Protein AF-A0A1S3DR17-F1 (afdb_monomer)

Radius of gyration: 19.44 Å; Cα contacts (8 Å, |Δi|>4): 552; chains: 1; bounding box: 62×23×55 Å

Mean predicted aligned error: 4.49 Å

Organism: Diaphorina citri (NCBI:txid121845)

Structure (mmCIF, N/CA/C/O backbone):
data_AF-A0A1S3DR17-F1
#
_entry.id   AF-A0A1S3DR17-F1
#
loop_
_atom_site.group_PDB
_atom_site.id
_atom_site.type_symbol
_atom_site.label_atom_id
_atom_site.label_alt_id
_atom_site.label_comp_id
_atom_site.label_asym_id
_atom_site.label_entity_id
_atom_site.label_seq_id
_atom_site.pdbx_PDB_ins_code
_atom_site.Cartn_x
_atom_site.Cartn_y
_atom_site.Cartn_z
_atom_site.occupancy
_atom_site.B_iso_or_equiv
_atom_site.auth_seq_id
_atom_site.auth_comp_id
_atom_site.auth_asym_id
_atom_site.auth_atom_id
_atom_site.pdbx_PDB_model_num
ATOM 1 N N . LEU A 1 1 ? -34.534 -6.087 -0.002 1.00 38.00 1 LEU A N 1
ATOM 2 C CA . LEU A 1 1 ? -33.528 -5.000 0.022 1.00 38.00 1 LEU A CA 1
ATOM 3 C C . LEU A 1 1 ? -32.918 -4.974 1.418 1.00 38.00 1 LEU A C 1
ATOM 5 O O . LEU A 1 1 ? -33.624 -4.610 2.347 1.00 38.00 1 LEU A O 1
ATOM 9 N N . ASN A 1 2 ? -31.682 -5.446 1.600 1.00 39.47 2 ASN A N 1
ATOM 10 C CA . ASN A 1 2 ? -31.062 -5.510 2.930 1.00 39.47 2 ASN A CA 1
ATOM 11 C C . ASN A 1 2 ? -30.411 -4.162 3.258 1.00 39.47 2 ASN A C 1
ATOM 13 O O . ASN A 1 2 ? -29.424 -3.783 2.638 1.00 39.47 2 ASN A O 1
ATOM 17 N N . VAL A 1 3 ? -31.002 -3.442 4.209 1.00 51.84 3 VAL A N 1
ATOM 18 C CA . VAL A 1 3 ? -30.682 -2.054 4.589 1.00 51.84 3 VAL A CA 1
ATOM 19 C C . VAL A 1 3 ? -29.498 -1.955 5.580 1.00 51.84 3 VAL A C 1
ATOM 21 O O . VAL A 1 3 ? -29.147 -0.861 6.003 1.00 51.84 3 VAL A O 1
ATOM 24 N N . PHE A 1 4 ? -28.825 -3.052 5.956 1.00 57.72 4 PHE A N 1
ATOM 25 C CA . PHE A 1 4 ? -27.944 -3.045 7.136 1.00 57.72 4 PHE A CA 1
ATOM 26 C C . PHE A 1 4 ? -26.576 -3.696 6.917 1.00 57.72 4 PHE A C 1
ATOM 28 O O . PHE A 1 4 ? -26.429 -4.908 7.028 1.00 57.72 4 PHE A O 1
ATOM 35 N N . THR A 1 5 ? -25.568 -2.854 6.697 1.00 76.00 5 THR A N 1
ATOM 36 C CA . THR A 1 5 ? -24.133 -3.173 6.804 1.00 76.00 5 THR A CA 1
ATOM 37 C C . THR A 1 5 ? -23.410 -2.025 7.523 1.00 76.00 5 THR A C 1
ATOM 39 O O . THR A 1 5 ? -22.390 -1.509 7.069 1.00 76.00 5 THR A O 1
ATOM 42 N N . THR A 1 6 ? -23.988 -1.570 8.640 1.00 90.69 6 THR A N 1
ATOM 43 C CA . THR A 1 6 ? -23.439 -0.499 9.485 1.00 90.69 6 THR A CA 1
ATOM 44 C C . THR A 1 6 ? -23.024 -1.063 10.834 1.00 90.69 6 THR A C 1
ATOM 46 O O . THR A 1 6 ? -23.840 -1.682 11.515 1.00 90.69 6 THR A O 1
ATOM 49 N N . LEU A 1 7 ? -21.787 -0.806 11.252 1.00 92.94 7 LEU A N 1
ATOM 50 C CA . LEU A 1 7 ? -21.348 -1.092 12.615 1.00 92.94 7 LEU A CA 1
ATOM 51 C C . LEU A 1 7 ? -21.814 0.035 13.546 1.00 92.94 7 LEU A C 1
ATOM 53 O O . LEU A 1 7 ? -21.353 1.167 13.419 1.00 92.94 7 LEU A O 1
ATOM 57 N N . ALA A 1 8 ? -22.761 -0.264 14.434 1.00 93.75 8 ALA A N 1
ATOM 58 C CA . ALA A 1 8 ? -23.434 0.735 15.262 1.00 93.75 8 ALA A CA 1
ATOM 59 C C . ALA A 1 8 ? -22.567 1.262 16.419 1.00 93.75 8 ALA A C 1
ATOM 61 O O . ALA A 1 8 ? -21.625 0.612 16.875 1.00 93.75 8 ALA A O 1
ATOM 62 N N . ASP A 1 9 ? -22.932 2.439 16.929 1.00 93.62 9 ASP A N 1
ATOM 63 C CA . ASP A 1 9 ? -22.316 3.024 18.120 1.00 93.62 9 ASP A CA 1
ATOM 64 C C . ASP A 1 9 ? -22.447 2.092 19.329 1.00 93.62 9 ASP A C 1
ATOM 66 O O . ASP A 1 9 ? -23.498 1.498 19.568 1.00 93.62 9 ASP A O 1
ATOM 70 N N . GLY A 1 10 ? -21.372 1.975 20.113 1.00 87.88 10 GLY A N 1
ATOM 71 C CA . GLY A 1 10 ? -21.380 1.167 21.332 1.00 87.88 10 GLY A CA 1
ATOM 72 C C . GLY A 1 10 ? -21.499 -0.344 21.107 1.00 87.88 10 GLY A C 1
ATOM 73 O O . GLY A 1 10 ? -21.699 -1.064 22.085 1.00 87.88 10 GLY A O 1
ATOM 74 N N . ALA A 1 11 ? -21.327 -0.836 19.871 1.00 89.94 11 ALA A N 1
ATOM 75 C CA . ALA A 1 11 ? -21.365 -2.266 19.537 1.00 89.94 11 ALA A CA 1
ATOM 76 C C . ALA A 1 11 ? -20.420 -3.126 20.399 1.00 89.94 11 ALA A C 1
ATOM 78 O O . ALA A 1 11 ? -20.670 -4.311 20.595 1.00 89.94 11 ALA A O 1
ATOM 79 N N . PHE A 1 12 ? -19.361 -2.521 20.946 1.00 93.56 12 PHE A N 1
ATOM 80 C CA . PHE A 1 12 ? -18.363 -3.185 21.786 1.00 93.56 12 PHE A CA 1
ATOM 81 C C . PHE A 1 12 ? -18.252 -2.586 23.197 1.00 93.56 12 PHE A C 1
ATOM 83 O O . PHE A 1 12 ? -17.206 -2.691 23.846 1.00 93.56 12 PHE A O 1
ATOM 90 N N . ASN A 1 13 ? -19.308 -1.932 23.690 1.00 91.38 13 ASN A N 1
ATOM 91 C CA . ASN A 1 13 ? -19.316 -1.379 25.044 1.00 91.38 13 ASN A CA 1
ATOM 92 C C . ASN A 1 13 ? -18.987 -2.460 26.087 1.00 91.38 13 ASN A C 1
ATOM 94 O O . ASN A 1 13 ? -19.519 -3.565 26.058 1.00 91.38 13 ASN A O 1
ATOM 98 N N . GLY A 1 14 ? -18.095 -2.129 27.023 1.00 89.75 14 GLY A N 1
ATOM 99 C CA . GLY A 1 14 ? -17.631 -3.055 28.062 1.00 89.75 14 GLY A CA 1
ATOM 100 C C . GLY A 1 14 ? -16.467 -3.963 27.644 1.00 89.75 14 GLY A C 1
ATOM 101 O O . GLY A 1 14 ? -15.810 -4.529 28.515 1.00 89.75 14 GLY A O 1
ATOM 102 N N . LEU A 1 15 ? -16.113 -4.034 26.355 1.00 93.38 15 LEU A N 1
ATOM 103 C CA . LEU A 1 15 ? -15.008 -4.864 25.853 1.00 93.38 15 LEU A CA 1
ATOM 104 C C . LEU A 1 15 ? -13.638 -4.164 25.914 1.00 93.38 15 LEU A C 1
ATOM 106 O O . LEU A 1 15 ? -12.777 -4.369 25.064 1.00 93.38 15 LEU A O 1
ATOM 110 N N . GLY A 1 16 ? -13.386 -3.355 26.947 1.00 92.56 16 GLY A N 1
ATOM 111 C CA . GLY A 1 16 ? -12.155 -2.555 27.053 1.00 92.56 16 GLY A CA 1
ATOM 112 C C . GLY A 1 16 ? -10.856 -3.357 27.197 1.00 92.56 16 GLY A C 1
ATOM 113 O O . GLY A 1 16 ? -9.773 -2.801 27.034 1.00 92.56 16 GLY A O 1
ATOM 114 N N . ARG A 1 17 ? -10.948 -4.663 27.479 1.00 95.44 17 ARG A N 1
ATOM 115 C CA . ARG A 1 17 ? -9.800 -5.586 27.542 1.00 95.44 17 ARG A CA 1
ATOM 116 C C . ARG A 1 17 ? -9.571 -6.362 26.242 1.00 95.44 17 ARG A C 1
ATOM 118 O O . ARG A 1 17 ? -8.608 -7.119 26.177 1.00 95.44 17 ARG A O 1
ATOM 125 N N . LEU A 1 18 ? -10.442 -6.206 25.242 1.00 97.12 18 LEU A N 1
ATOM 126 C CA . LEU A 1 18 ? -10.303 -6.882 23.956 1.00 97.12 18 LEU A CA 1
ATOM 127 C C . LEU A 1 18 ? -9.014 -6.416 23.271 1.00 97.12 18 LEU A C 1
ATOM 129 O O . LEU A 1 18 ? -8.780 -5.215 23.152 1.00 97.12 18 LEU A O 1
ATOM 133 N N . SER A 1 19 ? -8.181 -7.363 22.842 1.00 97.94 19 SER A N 1
ATOM 134 C CA . SER A 1 19 ? -6.892 -7.097 22.191 1.00 97.94 19 SER A CA 1
ATOM 135 C C . SER A 1 19 ? -6.929 -7.297 20.676 1.00 97.94 19 SER A C 1
ATOM 137 O O . SER A 1 19 ? -6.157 -6.655 19.969 1.00 97.94 19 SER A O 1
ATOM 139 N N . ALA A 1 20 ? -7.833 -8.131 20.166 1.00 98.50 20 ALA A N 1
ATOM 140 C CA . ALA A 1 20 ? -7.989 -8.400 18.743 1.00 98.50 20 ALA A CA 1
ATOM 141 C C . ALA A 1 20 ? -9.473 -8.424 18.364 1.00 98.50 20 ALA A C 1
ATOM 143 O O . ALA A 1 20 ? -10.299 -8.936 19.121 1.00 98.50 20 ALA A O 1
ATOM 144 N N . LEU A 1 21 ? -9.799 -7.861 17.204 1.00 98.31 21 LEU A N 1
ATOM 145 C CA . LEU A 1 21 ? -11.150 -7.817 16.657 1.00 98.31 21 LEU A CA 1
ATOM 146 C C . LEU A 1 21 ? -11.094 -8.126 15.161 1.00 98.31 21 LEU A C 1
ATOM 148 O O . LEU A 1 21 ? -10.461 -7.397 14.400 1.00 98.31 21 LEU A O 1
ATOM 152 N N . ASP A 1 22 ? -11.778 -9.192 14.754 1.00 98.31 22 ASP A N 1
ATOM 153 C CA . ASP A 1 22 ? -11.906 -9.590 13.354 1.00 98.31 22 ASP A CA 1
ATOM 154 C C . ASP A 1 22 ? -13.331 -9.309 12.862 1.00 98.31 22 ASP A C 1
ATOM 156 O O . ASP A 1 22 ? -14.307 -9.806 13.427 1.00 98.31 22 ASP A O 1
ATOM 160 N N . LEU A 1 23 ? -13.441 -8.463 11.838 1.00 97.25 23 LEU A N 1
ATOM 161 C CA . LEU A 1 23 ? -14.678 -8.092 11.151 1.00 97.25 23 LEU A CA 1
ATOM 162 C C . LEU A 1 23 ? -14.569 -8.363 9.641 1.00 97.25 23 LEU A C 1
ATOM 164 O O . LEU A 1 23 ? -15.211 -7.681 8.833 1.00 97.25 23 LEU A O 1
ATOM 168 N N . ARG A 1 24 ? -13.730 -9.326 9.239 1.00 97.62 24 ARG A N 1
ATOM 169 C CA . ARG A 1 24 ? -13.550 -9.710 7.838 1.00 97.62 24 ARG A CA 1
ATOM 170 C C . ARG A 1 24 ? -14.852 -10.227 7.233 1.00 97.62 24 ARG A C 1
ATOM 172 O O . ARG A 1 24 ? -15.571 -10.990 7.875 1.00 97.62 24 ARG A O 1
ATOM 179 N N . GLY A 1 25 ? -15.161 -9.842 5.995 1.00 96.06 25 GLY A N 1
ATOM 180 C CA . GLY A 1 25 ? -16.311 -10.410 5.278 1.00 96.06 25 GLY A CA 1
ATOM 181 C C . GLY A 1 25 ? -17.675 -10.018 5.856 1.00 96.06 25 GLY A C 1
ATOM 182 O O . GLY A 1 25 ? -18.696 -10.573 5.454 1.00 96.06 25 GLY A O 1
ATOM 183 N N . ALA A 1 26 ? -17.733 -9.068 6.797 1.00 94.56 26 ALA A N 1
ATOM 184 C CA . ALA A 1 26 ? -18.972 -8.665 7.468 1.00 94.56 26 ALA A CA 1
ATOM 185 C C . ALA A 1 26 ? -19.885 -7.791 6.582 1.00 94.56 26 ALA A C 1
ATOM 187 O O . ALA A 1 26 ? -20.973 -7.383 6.995 1.00 94.56 26 ALA A O 1
ATOM 188 N N . GLY A 1 27 ? -19.448 -7.485 5.356 1.00 95.25 27 GLY A N 1
ATOM 189 C CA . GLY A 1 27 ? -20.189 -6.695 4.379 1.00 95.25 27 GLY A CA 1
ATOM 190 C C . GLY A 1 27 ? -20.269 -5.205 4.707 1.00 95.25 27 GLY A C 1
ATOM 191 O O . GLY A 1 27 ? -21.004 -4.500 4.024 1.00 95.25 27 GLY A O 1
ATOM 192 N N . LEU A 1 28 ? -19.527 -4.715 5.707 1.00 95.81 28 LEU A N 1
ATOM 193 C CA . LEU A 1 28 ? -19.631 -3.359 6.249 1.00 95.81 28 LEU A CA 1
ATOM 194 C C . LEU A 1 28 ? -19.504 -2.294 5.157 1.00 95.81 28 LEU A C 1
ATOM 196 O O . LEU A 1 28 ? -18.489 -2.191 4.476 1.00 95.81 28 LEU A O 1
ATOM 200 N N . THR A 1 29 ? -20.532 -1.466 5.021 1.00 95.44 29 THR A N 1
ATOM 201 C CA . THR A 1 29 ? -20.558 -0.274 4.167 1.00 95.44 29 THR A CA 1
ATOM 202 C C . THR A 1 29 ? -20.323 0.997 4.970 1.00 95.44 29 THR A C 1
ATOM 204 O O . THR A 1 29 ? -19.908 2.004 4.404 1.00 95.44 29 THR A O 1
ATOM 207 N N . ASN A 1 30 ? -20.615 0.972 6.275 1.00 94.12 30 ASN A N 1
ATOM 208 C CA . ASN A 1 30 ? -20.460 2.119 7.158 1.00 94.12 30 ASN A CA 1
ATOM 209 C C . ASN A 1 30 ? -20.039 1.688 8.573 1.00 94.12 30 ASN A C 1
ATOM 211 O O . ASN A 1 30 ? -20.377 0.599 9.038 1.00 94.12 30 ASN A O 1
ATOM 215 N N . ILE A 1 31 ? -19.323 2.562 9.271 1.00 96.19 31 ILE A N 1
ATOM 216 C CA . ILE A 1 31 ? -18.941 2.394 10.673 1.00 96.19 31 ILE A CA 1
ATOM 217 C C . ILE A 1 31 ? -19.332 3.683 11.387 1.00 96.19 31 ILE A C 1
ATOM 219 O O . ILE A 1 31 ? -18.821 4.753 11.058 1.00 96.19 31 ILE A O 1
ATOM 223 N N . SER A 1 32 ? -20.249 3.593 12.348 1.00 96.00 32 SER A N 1
ATOM 224 C CA . SER A 1 32 ? -20.691 4.759 13.106 1.00 96.00 32 SER A CA 1
ATOM 225 C C . SER A 1 32 ? -19.549 5.352 13.938 1.00 96.00 32 SER A C 1
ATOM 227 O O . SER A 1 32 ? -18.610 4.663 14.341 1.00 96.00 32 SER A O 1
ATOM 229 N N . ASP A 1 33 ? -19.617 6.658 14.194 1.00 94.69 33 ASP A N 1
ATOM 230 C CA . ASP A 1 33 ? -18.541 7.458 14.794 1.00 94.69 33 ASP A CA 1
ATOM 231 C C . ASP A 1 33 ? -17.976 6.912 16.111 1.00 94.69 33 ASP A C 1
ATOM 233 O O . ASP A 1 33 ? -16.783 7.074 16.383 1.00 94.69 33 ASP A O 1
ATOM 237 N N . ASN A 1 34 ? -18.817 6.278 16.930 1.00 94.56 34 ASN A N 1
ATOM 238 C CA . ASN A 1 34 ? -18.445 5.724 18.227 1.00 94.56 34 ASN A CA 1
ATOM 239 C C . ASN A 1 34 ? -18.512 4.195 18.251 1.00 94.56 34 ASN A C 1
ATOM 241 O O . ASN A 1 34 ? -18.519 3.611 19.336 1.00 94.56 34 ASN A O 1
ATOM 245 N N . ALA A 1 35 ? -18.540 3.534 17.094 1.00 95.56 35 ALA A N 1
ATOM 246 C CA . ALA A 1 35 ? -18.581 2.078 17.010 1.00 95.56 35 ALA A CA 1
ATOM 247 C C . ALA A 1 35 ? -17.427 1.418 17.779 1.00 95.56 35 ALA A C 1
ATOM 249 O O . ALA A 1 35 ? -17.643 0.493 18.555 1.00 95.56 35 ALA A O 1
ATOM 250 N N . PHE A 1 36 ? -16.211 1.955 17.636 1.00 96.31 36 PHE A N 1
ATOM 251 C CA . PHE A 1 36 ? -15.005 1.468 18.317 1.00 96.31 36 PHE A CA 1
ATOM 252 C C . PHE A 1 36 ? -14.732 2.136 19.673 1.00 96.31 36 PHE A C 1
ATOM 254 O O . PHE A 1 36 ? -13.668 1.946 20.269 1.00 96.31 36 PHE A O 1
ATOM 261 N N . ARG A 1 37 ? -15.661 2.949 20.190 1.00 93.88 37 ARG A N 1
ATOM 262 C CA . ARG A 1 37 ? -15.473 3.616 21.481 1.00 93.88 37 ARG A CA 1
ATOM 263 C C . ARG A 1 37 ? -15.369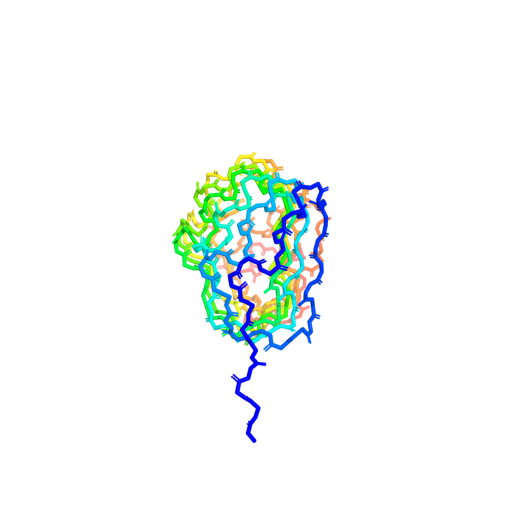 2.573 22.596 1.00 93.88 37 ARG A C 1
ATOM 265 O O . ARG A 1 37 ? -16.147 1.632 22.660 1.00 93.88 37 ARG A O 1
ATOM 272 N N . GLY A 1 38 ? -14.416 2.774 23.504 1.00 91.19 38 GLY A N 1
ATOM 273 C CA . GLY A 1 38 ? -14.213 1.892 24.656 1.00 91.19 38 GLY A CA 1
ATOM 274 C C . GLY A 1 38 ? -13.273 0.713 24.398 1.00 91.19 38 GLY A C 1
ATOM 275 O O . GLY A 1 38 ? -12.820 0.117 25.368 1.00 91.19 38 GLY A O 1
ATOM 276 N N . LEU A 1 39 ? -12.886 0.442 23.145 1.00 95.88 39 LEU A N 1
ATOM 277 C CA . LEU A 1 39 ? -11.874 -0.560 22.776 1.00 95.88 39 LEU A CA 1
ATOM 278 C C . LEU A 1 39 ? -10.434 -0.081 23.058 1.00 95.88 39 LEU A C 1
ATOM 280 O O . LEU A 1 39 ? -9.544 -0.169 22.217 1.00 95.88 39 LEU A O 1
ATOM 284 N N . SER A 1 40 ? -10.184 0.445 24.258 1.00 92.62 40 SER A N 1
ATOM 285 C CA . SER A 1 40 ? -8.888 1.018 24.653 1.00 92.62 40 SER A CA 1
ATOM 286 C C . SER A 1 40 ? -7.762 -0.017 24.774 1.00 92.62 40 SER A C 1
ATOM 288 O O . SER A 1 40 ? -6.589 0.352 24.827 1.00 92.62 40 SER A O 1
ATOM 290 N N . GLY A 1 41 ? -8.093 -1.308 24.833 1.00 96.00 41 GLY A N 1
ATOM 291 C CA . GLY A 1 41 ? -7.143 -2.4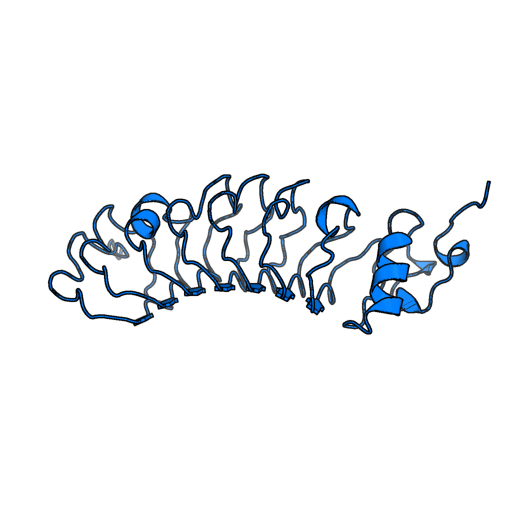18 24.833 1.00 96.00 41 GLY A CA 1
ATOM 292 C C . GLY A 1 41 ? -6.747 -2.927 23.445 1.00 96.00 41 GLY A C 1
ATOM 293 O O . GLY A 1 41 ? -5.782 -3.688 23.361 1.00 96.00 41 GLY A O 1
ATOM 294 N N . LEU A 1 42 ? -7.436 -2.513 22.377 1.00 98.44 42 LEU A N 1
ATOM 295 C CA . LEU A 1 42 ? -7.312 -3.158 21.070 1.00 98.44 42 LEU A CA 1
ATOM 296 C C . LEU A 1 42 ? -5.929 -2.933 20.449 1.00 98.44 42 LEU A C 1
ATOM 298 O O . LEU A 1 42 ? -5.400 -1.822 20.481 1.00 98.44 42 LEU A O 1
ATOM 302 N N . ARG A 1 43 ? -5.352 -4.006 19.906 1.00 98.69 43 ARG A N 1
ATOM 303 C CA . ARG A 1 43 ? -4.033 -4.060 19.261 1.00 98.69 43 ARG A CA 1
ATOM 304 C C . ARG A 1 43 ? -4.103 -4.492 17.808 1.00 98.69 43 ARG A C 1
ATOM 306 O O . ARG A 1 43 ? -3.348 -3.957 17.011 1.00 98.69 43 ARG A O 1
ATOM 313 N N . SER A 1 44 ? -5.015 -5.395 17.466 1.00 98.88 44 SER A N 1
ATOM 314 C CA . SER A 1 44 ? -5.198 -5.878 16.099 1.00 98.88 44 SER A CA 1
ATOM 315 C C . SER A 1 44 ? -6.647 -5.710 15.653 1.00 98.88 44 SER A C 1
ATOM 317 O O . SER A 1 44 ? -7.577 -6.027 16.402 1.00 98.88 44 SER A O 1
ATOM 319 N N . LEU A 1 45 ? -6.830 -5.172 14.449 1.00 98.81 45 LEU A N 1
ATOM 320 C CA . LEU A 1 45 ? -8.130 -4.980 13.821 1.00 98.81 45 LEU A CA 1
ATOM 321 C C . LEU A 1 45 ? -8.089 -5.458 12.370 1.00 98.81 45 LEU A C 1
ATOM 323 O O . LEU A 1 45 ? -7.297 -4.961 11.568 1.00 98.81 45 LEU A O 1
ATOM 327 N N . VAL A 1 46 ? -9.006 -6.359 12.026 1.00 98.81 46 VAL A N 1
ATOM 328 C CA . VAL A 1 46 ? -9.202 -6.835 10.655 1.00 98.81 46 VAL A CA 1
ATOM 329 C C . VAL A 1 46 ? -10.529 -6.309 10.115 1.00 98.81 46 VAL A C 1
ATOM 331 O O . VAL A 1 46 ? -11.598 -6.614 10.636 1.00 98.81 46 VAL A O 1
ATOM 334 N N . LEU A 1 47 ? -10.450 -5.515 9.050 1.00 98.56 47 LEU A N 1
ATOM 335 C CA . LEU A 1 47 ? -11.566 -4.952 8.281 1.00 98.56 47 LEU A CA 1
ATOM 336 C C . LEU A 1 47 ? -11.525 -5.383 6.805 1.00 98.56 47 LEU A C 1
ATOM 338 O O . LEU A 1 47 ? -12.247 -4.822 5.975 1.00 98.56 47 LEU A O 1
ATOM 342 N N . THR A 1 48 ? -10.684 -6.361 6.472 1.00 98.50 48 THR A N 1
ATOM 343 C CA . THR A 1 48 ? -10.536 -6.913 5.120 1.00 98.50 48 THR A CA 1
ATOM 344 C C . THR A 1 48 ? -11.866 -7.430 4.568 1.00 98.50 48 THR A C 1
ATOM 346 O O . THR A 1 48 ? -12.701 -7.917 5.323 1.00 98.50 48 THR A O 1
ATOM 349 N N . ASP A 1 49 ? -12.059 -7.364 3.253 1.00 97.75 49 ASP A N 1
ATOM 350 C CA . ASP A 1 49 ? -13.240 -7.921 2.572 1.00 97.75 49 ASP A CA 1
ATOM 351 C C . ASP A 1 49 ? -14.554 -7.327 3.110 1.00 97.75 49 ASP A C 1
ATOM 353 O O . ASP A 1 49 ? -15.470 -8.000 3.580 1.00 97.75 49 ASP A O 1
ATOM 357 N N . ASN A 1 50 ? -14.616 -6.000 3.102 1.00 97.50 50 ASN A N 1
ATOM 358 C CA . ASN A 1 50 ? -15.824 -5.247 3.405 1.00 97.50 50 ASN A CA 1
ATOM 359 C C . ASN A 1 50 ? -16.158 -4.334 2.214 1.00 97.50 50 ASN A C 1
ATOM 361 O O . ASN A 1 50 ? -15.586 -4.425 1.130 1.00 97.50 50 ASN A O 1
ATOM 365 N N . ARG A 1 51 ? -17.149 -3.461 2.374 1.00 96.69 51 ARG A N 1
ATOM 366 C CA . ARG A 1 51 ? -17.653 -2.576 1.313 1.00 96.69 51 ARG A CA 1
ATOM 367 C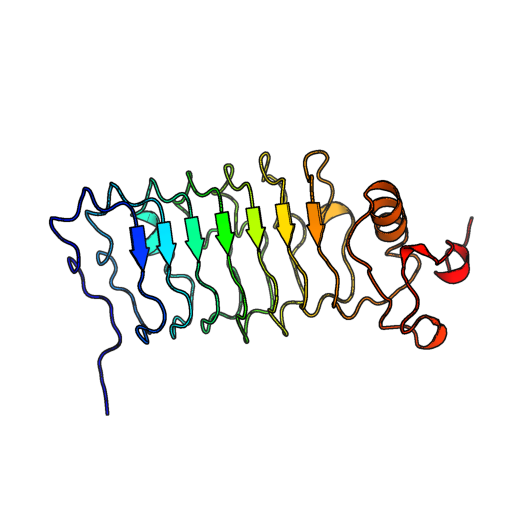 C . ARG A 1 51 ? -17.395 -1.104 1.634 1.00 96.69 51 ARG A C 1
ATOM 369 O O . ARG A 1 51 ? -18.124 -0.232 1.152 1.00 96.69 51 ARG A O 1
ATOM 376 N N . LEU A 1 52 ? -16.369 -0.821 2.439 1.00 97.19 52 LEU A N 1
ATOM 377 C CA . LEU A 1 52 ? -16.015 0.532 2.859 1.00 97.19 52 LEU A CA 1
ATOM 378 C C . LEU A 1 52 ? -15.520 1.329 1.650 1.00 97.19 52 LEU A C 1
ATOM 380 O O . LEU A 1 52 ? -14.571 0.932 0.977 1.00 97.19 52 LEU A O 1
ATOM 384 N N . GLN A 1 53 ? -16.164 2.460 1.368 1.00 97.12 53 GLN A N 1
ATOM 385 C CA . GLN A 1 53 ? -15.805 3.332 0.239 1.00 97.12 53 GLN A CA 1
ATOM 386 C C . GLN A 1 53 ? -14.683 4.325 0.583 1.00 97.12 53 GLN A C 1
ATOM 388 O O . GLN A 1 53 ? -14.126 4.974 -0.298 1.00 97.12 53 GLN A O 1
ATOM 393 N N . SER A 1 54 ? -14.334 4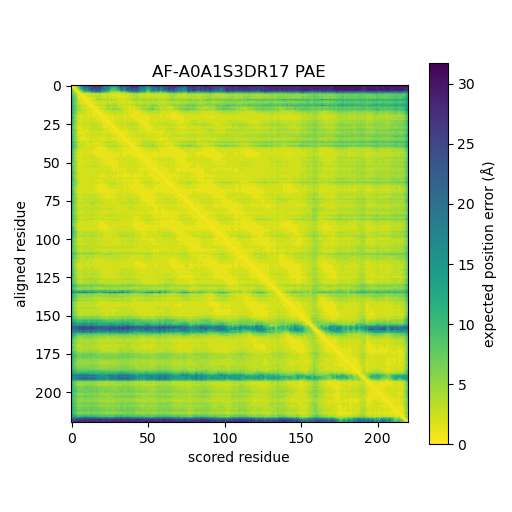.439 1.862 1.00 97.19 54 SER A N 1
ATOM 394 C CA . SER A 1 54 ? -13.260 5.281 2.382 1.00 97.19 54 SER A CA 1
ATOM 395 C C . SER A 1 54 ? -12.643 4.635 3.620 1.00 97.19 54 SER A C 1
ATOM 397 O O . SER A 1 54 ? -13.253 3.772 4.257 1.00 97.19 54 SER A O 1
ATOM 399 N N . ILE A 1 55 ? -11.429 5.058 3.975 1.00 98.25 55 ILE A N 1
ATOM 400 C CA . ILE A 1 55 ? -10.838 4.705 5.266 1.00 98.25 55 ILE A CA 1
ATOM 401 C C . ILE A 1 55 ? -11.672 5.378 6.374 1.00 98.25 55 ILE A C 1
ATOM 403 O O . ILE A 1 55 ? -11.879 6.594 6.316 1.00 98.25 55 ILE A O 1
ATOM 407 N N . PRO A 1 56 ? -12.148 4.638 7.394 1.00 97.56 56 PRO A N 1
ATOM 408 C CA . PRO A 1 56 ? -12.964 5.180 8.480 1.00 97.56 56 PRO A CA 1
ATOM 409 C C . PRO A 1 56 ? -12.089 5.914 9.514 1.00 97.56 56 PRO A C 1
ATOM 411 O O . PRO A 1 56 ? -12.009 5.542 10.684 1.00 97.56 56 PRO A O 1
ATOM 414 N N . THR A 1 57 ? -11.385 6.961 9.072 1.00 98.00 57 THR A N 1
ATOM 415 C CA . THR A 1 57 ? -10.356 7.688 9.837 1.00 98.00 57 THR A CA 1
ATOM 416 C C . THR A 1 57 ? -10.862 8.165 11.194 1.00 98.00 57 THR A C 1
ATOM 418 O O . THR A 1 57 ? -10.188 8.003 12.211 1.00 98.00 57 THR A O 1
ATOM 421 N N . LYS A 1 58 ? -12.078 8.723 11.241 1.00 97.25 58 LYS A N 1
ATOM 422 C CA . LYS A 1 58 ? -12.672 9.241 12.481 1.00 97.25 58 LYS A CA 1
ATOM 423 C C . LYS A 1 58 ? -12.875 8.131 13.512 1.00 97.25 58 LYS A C 1
ATOM 425 O O . LYS A 1 58 ? -12.605 8.346 14.694 1.00 97.25 58 LYS A O 1
ATOM 430 N N . GLN A 1 59 ? -13.308 6.957 13.071 1.00 97.50 59 GLN A N 1
ATOM 431 C CA . GLN A 1 59 ? -13.577 5.805 13.924 1.00 97.50 59 GLN A CA 1
ATOM 432 C C . GLN A 1 59 ? -12.265 5.148 14.365 1.00 97.50 59 GLN A C 1
ATOM 434 O O . GLN A 1 59 ? -12.076 4.894 15.555 1.00 97.50 59 GLN A O 1
ATOM 439 N N . LEU A 1 60 ? -11.325 4.955 13.433 1.00 97.94 60 LEU A N 1
ATOM 440 C CA . LEU A 1 60 ? -9.996 4.408 13.716 1.00 97.94 60 LEU A CA 1
ATOM 441 C C . LEU A 1 60 ? -9.209 5.281 14.699 1.00 97.94 60 LEU A C 1
ATOM 443 O O . LEU A 1 60 ? -8.540 4.743 15.573 1.00 97.94 60 LEU A O 1
ATOM 447 N N . SER A 1 61 ? -9.365 6.609 14.659 1.00 96.88 61 SER A N 1
ATOM 448 C CA . SER A 1 61 ? -8.675 7.526 15.583 1.00 96.88 61 SER A CA 1
ATOM 449 C C . SER A 1 61 ? -8.972 7.282 17.073 1.00 96.88 61 SER A C 1
ATOM 451 O O . SER A 1 61 ? -8.271 7.802 17.940 1.00 96.88 61 SER A O 1
ATOM 453 N N . LYS A 1 62 ? -10.013 6.500 17.400 1.00 95.56 62 LYS A N 1
ATOM 454 C CA . LYS A 1 62 ? -10.341 6.099 18.778 1.00 95.56 62 LYS A CA 1
ATOM 455 C C . LYS A 1 62 ? -9.474 4.945 19.285 1.00 95.56 62 LYS A C 1
ATOM 457 O O . LYS A 1 62 ? -9.379 4.751 20.495 1.00 95.56 62 LYS A O 1
ATOM 462 N N . LEU A 1 63 ? -8.845 4.197 18.382 1.00 97.00 63 LEU A N 1
ATOM 463 C CA . LEU A 1 63 ? -8.043 3.012 18.668 1.00 97.00 63 LEU A CA 1
ATOM 464 C C . LEU A 1 63 ? -6.579 3.402 18.897 1.00 97.00 63 LEU A C 1
ATOM 466 O O . LEU A 1 63 ? -5.676 3.005 18.168 1.00 97.00 63 LEU A O 1
ATOM 470 N N . THR A 1 64 ? -6.333 4.198 19.935 1.00 94.94 64 THR A N 1
ATOM 471 C CA . THR A 1 64 ? -5.031 4.845 20.183 1.00 94.94 64 THR A CA 1
ATOM 472 C C . THR A 1 64 ? -3.892 3.890 20.535 1.00 94.94 64 THR A C 1
ATOM 474 O O . THR A 1 64 ? -2.754 4.327 20.643 1.00 94.94 64 THR A O 1
ATOM 477 N N . ARG A 1 65 ? -4.174 2.599 20.729 1.00 97.50 65 ARG A N 1
ATOM 478 C CA . ARG A 1 65 ? -3.172 1.555 20.979 1.00 97.50 65 ARG A CA 1
ATOM 479 C C . ARG A 1 65 ? -3.104 0.509 19.867 1.00 97.50 65 ARG A C 1
ATOM 481 O O . ARG A 1 65 ? -2.441 -0.502 20.057 1.00 97.50 65 ARG A O 1
ATOM 488 N N . LEU A 1 66 ? -3.788 0.727 18.744 1.00 98.62 66 LEU A N 1
ATOM 489 C CA . LEU A 1 66 ? -3.772 -0.216 17.634 1.00 98.62 66 LEU A CA 1
ATOM 490 C C . LEU A 1 66 ? -2.350 -0.346 17.079 1.00 98.62 66 LEU A C 1
ATOM 492 O O . LEU A 1 66 ? -1.716 0.659 16.765 1.00 98.62 66 LEU A O 1
ATOM 496 N N . GLU A 1 67 ? -1.876 -1.580 16.965 1.00 98.81 67 GLU A N 1
ATOM 497 C CA . GLU A 1 67 ? -0.556 -1.936 16.442 1.00 98.81 67 GLU A CA 1
ATOM 498 C C . GLU A 1 67 ? -0.664 -2.527 15.029 1.00 98.81 67 GLU A C 1
ATOM 500 O O . GLU A 1 67 ? 0.261 -2.378 14.231 1.00 98.81 67 GLU A O 1
ATOM 505 N N . GLU A 1 68 ? -1.798 -3.147 14.691 1.00 98.88 68 GLU A N 1
ATOM 506 C CA . GLU A 1 68 ? -2.001 -3.874 13.436 1.00 98.88 68 GLU A CA 1
ATOM 507 C C . GLU A 1 68 ? -3.371 -3.568 12.834 1.00 98.88 68 GLU A C 1
ATOM 509 O O . GLU A 1 68 ? -4.398 -3.660 13.515 1.00 98.88 68 GLU A O 1
ATOM 514 N N . LEU A 1 69 ? -3.381 -3.222 11.547 1.00 98.88 69 LEU A N 1
ATOM 515 C CA . LEU A 1 69 ? -4.594 -2.958 10.782 1.00 98.88 69 LEU A CA 1
ATOM 516 C C . LEU A 1 69 ? -4.540 -3.664 9.425 1.00 98.88 69 LEU A C 1
ATOM 518 O O . LEU A 1 69 ? -3.678 -3.358 8.602 1.00 98.88 69 LEU A O 1
ATOM 522 N N . GLU A 1 70 ? -5.518 -4.530 9.166 1.00 98.88 70 GLU A N 1
ATOM 523 C CA . GLU A 1 70 ? -5.813 -5.035 7.823 1.00 98.88 70 GLU A CA 1
ATOM 524 C C . GLU A 1 70 ? -7.093 -4.369 7.306 1.00 98.88 70 GLU A C 1
ATOM 526 O O . GLU A 1 70 ? -8.142 -4.451 7.945 1.00 98.88 70 GLU A O 1
ATOM 531 N N . ILE A 1 71 ? -7.037 -3.700 6.154 1.00 98.69 71 ILE A N 1
ATOM 532 C CA . ILE A 1 71 ? -8.211 -3.022 5.566 1.00 98.69 71 ILE A CA 1
ATOM 533 C C . ILE A 1 71 ? -8.299 -3.205 4.042 1.00 98.69 71 ILE A C 1
ATOM 535 O O . ILE A 1 71 ? -9.006 -2.478 3.342 1.00 98.69 71 ILE A O 1
ATOM 539 N N . GLY A 1 72 ? -7.589 -4.206 3.517 1.00 98.44 72 GLY A N 1
ATOM 540 C CA . GLY A 1 72 ? -7.620 -4.597 2.108 1.00 98.44 72 GLY A CA 1
ATOM 541 C C . GLY A 1 72 ? -9.007 -5.024 1.612 1.00 98.44 72 GLY A C 1
ATOM 542 O O . GLY A 1 72 ? -9.961 -5.113 2.383 1.00 98.44 72 GLY A O 1
ATOM 543 N N . GLN A 1 73 ? -9.127 -5.299 0.311 1.00 98.31 73 GLN A N 1
ATOM 544 C CA . GLN A 1 73 ? -10.377 -5.769 -0.316 1.00 98.31 73 GLN A CA 1
ATOM 545 C C . GLN A 1 73 ? -11.608 -4.916 0.065 1.00 98.31 73 GLN A C 1
ATOM 547 O O . GLN A 1 73 ? -12.661 -5.424 0.431 1.00 98.31 73 GLN A O 1
ATOM 552 N N . ASN A 1 74 ? -11.447 -3.594 0.015 1.00 98.38 74 ASN A N 1
ATOM 553 C CA . ASN A 1 74 ? -12.508 -2.608 0.218 1.00 98.38 74 ASN A CA 1
ATOM 554 C C . ASN A 1 74 ? -12.643 -1.714 -1.030 1.00 98.38 74 ASN A C 1
ATOM 556 O O . ASN A 1 74 ? -11.918 -1.865 -2.015 1.00 98.38 74 ASN A O 1
ATOM 560 N N . GLY A 1 75 ? -13.599 -0.784 -1.009 1.00 97.31 75 GLY A N 1
ATOM 561 C CA . GLY A 1 75 ? -13.984 0.036 -2.161 1.00 97.31 75 GLY A CA 1
ATOM 562 C C . GLY A 1 75 ? -13.239 1.364 -2.328 1.00 97.31 75 GLY A C 1
ATOM 563 O O . GLY A 1 75 ? -13.472 2.043 -3.327 1.00 97.31 75 GLY A O 1
ATOM 564 N N . PHE A 1 76 ? -12.366 1.755 -1.394 1.00 97.94 76 PHE A N 1
ATOM 565 C CA . PHE A 1 76 ? -11.671 3.043 -1.467 1.00 97.94 76 PHE A CA 1
ATOM 566 C C . PHE A 1 76 ? -10.692 3.121 -2.642 1.00 97.94 76 PHE A C 1
ATOM 568 O O . PHE A 1 76 ? -9.998 2.163 -2.984 1.00 97.94 76 PHE A O 1
ATOM 575 N N . SER A 1 77 ? -10.626 4.299 -3.263 1.00 98.06 77 SER A N 1
ATOM 576 C CA . SER A 1 77 ? -9.818 4.523 -4.464 1.00 98.06 77 SER A CA 1
ATOM 577 C C . SER A 1 77 ? -8.470 5.191 -4.209 1.00 98.06 77 SER A C 1
ATOM 579 O O . SER A 1 77 ? -7.609 5.187 -5.094 1.00 98.06 77 SER A O 1
ATOM 581 N N . MET A 1 78 ? -8.284 5.803 -3.038 1.00 98.31 78 MET A N 1
ATOM 582 C CA . MET A 1 78 ? -7.073 6.538 -2.668 1.00 98.31 78 MET A CA 1
ATOM 583 C C . MET A 1 78 ? -6.818 6.439 -1.163 1.00 98.31 78 MET A C 1
ATOM 585 O O . MET A 1 78 ? -7.767 6.360 -0.380 1.00 98.31 78 MET A O 1
ATOM 589 N N . LEU A 1 79 ? -5.546 6.499 -0.767 1.00 98.44 79 LEU A N 1
ATOM 590 C CA . LEU A 1 79 ? -5.158 6.799 0.612 1.00 98.44 79 LEU A CA 1
ATOM 591 C C . LEU A 1 79 ? -4.932 8.304 0.726 1.00 98.44 79 LEU A C 1
ATOM 593 O O . LEU A 1 79 ? -3.963 8.840 0.188 1.00 98.44 79 LEU A O 1
ATOM 597 N N . GLU A 1 80 ? -5.879 8.974 1.371 1.00 98.06 80 GLU A N 1
ATOM 598 C CA . GLU A 1 80 ? -5.888 10.421 1.573 1.00 98.06 80 GLU A CA 1
ATOM 599 C C . GLU A 1 80 ? -4.887 10.857 2.648 1.00 98.06 80 GLU A C 1
ATOM 601 O O . GLU A 1 80 ? -4.526 10.073 3.530 1.00 98.06 80 GLU A O 1
ATOM 606 N N . ALA A 1 81 ? -4.471 12.125 2.610 1.00 97.06 81 ALA A N 1
ATOM 607 C CA . ALA A 1 81 ? -3.606 12.696 3.639 1.00 97.06 81 ALA A CA 1
ATOM 608 C C . ALA A 1 81 ? -4.234 12.520 5.035 1.00 97.06 81 ALA A C 1
ATOM 610 O O . ALA A 1 81 ? -5.391 12.880 5.261 1.00 97.06 81 ALA A O 1
ATOM 611 N N . GLY A 1 82 ? -3.480 11.940 5.972 1.00 96.31 82 GLY A N 1
ATOM 612 C CA . GLY A 1 82 ? -3.938 11.683 7.337 1.00 96.31 82 GLY A CA 1
ATOM 613 C C . GLY A 1 82 ? -5.067 10.653 7.470 1.00 96.31 82 GLY A C 1
ATOM 614 O O . GLY A 1 82 ? -5.738 10.639 8.502 1.00 96.31 82 GLY A O 1
ATOM 615 N N . CYS A 1 83 ? -5.303 9.781 6.482 1.00 97.94 83 CYS A N 1
ATOM 616 C CA . CYS A 1 83 ? -6.386 8.791 6.562 1.00 97.94 83 CYS A CA 1
ATOM 617 C C . CYS A 1 83 ? -6.231 7.772 7.715 1.00 97.94 83 CYS A C 1
ATOM 619 O O . CYS A 1 83 ? -7.223 7.173 8.133 1.00 97.94 83 CYS A O 1
ATOM 621 N N . PHE A 1 84 ? -5.037 7.651 8.303 1.00 97.94 84 PHE A N 1
ATOM 622 C CA . PHE A 1 84 ? -4.747 6.840 9.496 1.00 97.94 84 PHE A CA 1
ATOM 623 C C . PHE A 1 84 ? -4.411 7.681 10.743 1.00 97.94 84 PHE A C 1
ATOM 625 O O . PHE A 1 84 ? -3.763 7.200 11.679 1.00 97.94 84 PHE A O 1
ATOM 632 N N . LYS A 1 85 ? -4.848 8.947 10.770 1.00 97.12 85 LYS A N 1
ATOM 633 C CA . LYS A 1 85 ? -4.646 9.876 11.889 1.00 97.12 85 LYS A CA 1
ATOM 634 C C . LYS A 1 85 ? -5.116 9.294 13.225 1.00 97.12 85 LYS A C 1
ATOM 636 O O . LYS A 1 85 ? -6.210 8.741 13.337 1.00 97.12 85 LYS A O 1
ATOM 641 N N . GLY A 1 86 ? -4.294 9.477 14.258 1.00 96.00 86 GLY A N 1
ATOM 642 C CA . GLY A 1 86 ? -4.544 8.993 15.621 1.00 96.00 86 GLY A CA 1
ATOM 643 C C . GLY A 1 86 ? -4.076 7.558 15.895 1.00 96.00 86 GLY A C 1
ATOM 644 O O . GLY A 1 86 ? -4.023 7.160 17.057 1.00 96.00 86 GLY A O 1
ATOM 645 N N . LEU A 1 87 ? -3.676 6.800 14.867 1.00 97.75 87 LEU A N 1
ATOM 646 C CA . LEU A 1 87 ? -3.074 5.470 15.018 1.00 97.75 87 LEU A CA 1
ATOM 647 C C . LEU A 1 87 ? -1.553 5.569 15.247 1.00 97.75 87 LEU A C 1
ATOM 649 O O . LEU A 1 87 ? -0.752 5.034 14.482 1.00 97.75 87 LEU A O 1
ATOM 653 N N . SER A 1 88 ? -1.137 6.289 16.291 1.00 95.44 88 SER A N 1
ATOM 654 C CA . SER A 1 88 ? 0.282 6.595 16.538 1.00 95.44 88 SER A CA 1
ATOM 655 C C . SER A 1 88 ? 1.124 5.382 16.950 1.00 95.44 88 SER A C 1
ATOM 657 O O . SER A 1 88 ? 2.343 5.443 16.845 1.00 95.44 88 SER A O 1
ATOM 659 N N . TYR A 1 89 ? 0.500 4.288 17.398 1.00 97.75 89 TYR A N 1
ATOM 660 C CA . TYR A 1 89 ? 1.167 3.028 17.763 1.00 97.75 89 TYR A CA 1
ATOM 661 C C . TYR A 1 89 ? 1.145 1.983 16.640 1.00 97.75 89 TYR A C 1
ATOM 663 O O . TYR A 1 89 ? 1.600 0.860 16.852 1.00 97.75 89 TYR A O 1
ATOM 671 N N . LEU A 1 90 ? 0.623 2.336 15.460 1.00 98.56 90 LEU A N 1
ATOM 672 C CA . LEU A 1 90 ? 0.500 1.406 14.345 1.00 98.56 90 LEU A CA 1
ATOM 673 C C . LEU A 1 90 ? 1.887 0.981 13.861 1.00 98.56 90 LEU A C 1
ATOM 675 O O . LEU A 1 90 ? 2.685 1.825 13.463 1.00 98.56 90 LEU A O 1
ATOM 679 N N . LYS A 1 91 ? 2.136 -0.328 13.876 1.00 98.62 91 LYS A N 1
ATOM 680 C CA . LYS A 1 91 ? 3.376 -0.967 13.423 1.00 98.62 91 LYS A CA 1
ATOM 681 C C . LYS A 1 91 ? 3.190 -1.681 12.095 1.00 98.62 91 LYS A C 1
ATOM 683 O O . LYS A 1 91 ? 4.103 -1.686 11.275 1.00 98.62 91 LYS A O 1
ATOM 688 N N . ARG A 1 92 ? 2.021 -2.283 11.862 1.00 98.88 92 ARG A N 1
ATOM 689 C CA . ARG A 1 92 ? 1.729 -3.017 10.626 1.00 98.88 92 ARG A CA 1
ATOM 690 C C . ARG A 1 92 ? 0.438 -2.537 9.992 1.00 98.88 92 ARG A C 1
ATOM 692 O O . ARG A 1 92 ? -0.610 -2.521 10.636 1.00 98.88 92 ARG A O 1
ATOM 699 N N . LEU A 1 93 ? 0.531 -2.174 8.720 1.00 98.81 93 LEU A N 1
ATOM 700 C CA . LEU A 1 93 ? -0.609 -1.815 7.892 1.00 98.81 93 LEU A CA 1
ATOM 701 C C . LEU A 1 93 ? -0.623 -2.690 6.643 1.00 98.81 93 LEU A C 1
ATOM 703 O O . LEU A 1 93 ? 0.330 -2.677 5.860 1.00 98.81 93 LEU A O 1
ATOM 707 N N . GLU A 1 94 ? -1.726 -3.404 6.452 1.00 98.88 94 GLU A N 1
ATOM 708 C CA . GLU A 1 94 ? -1.951 -4.244 5.285 1.00 98.88 94 GLU A CA 1
ATOM 709 C C . GLU A 1 94 ? -3.177 -3.784 4.491 1.00 98.88 94 GLU A C 1
ATOM 711 O O . GLU A 1 94 ? -4.311 -3.731 4.981 1.00 98.88 94 GLU A O 1
ATOM 716 N N . ILE A 1 95 ? -2.935 -3.470 3.220 1.00 98.75 95 ILE A N 1
ATOM 717 C CA . ILE A 1 95 ? -3.948 -3.122 2.230 1.00 98.75 95 ILE A CA 1
ATOM 718 C C . ILE A 1 95 ? -3.693 -3.972 0.990 1.00 98.75 95 ILE A C 1
ATOM 720 O O . ILE A 1 95 ? -3.090 -3.530 0.011 1.00 98.75 95 ILE A O 1
ATOM 724 N N . THR A 1 96 ? -4.160 -5.213 1.064 1.00 98.56 96 THR A N 1
ATOM 725 C CA . THR A 1 96 ? -4.034 -6.209 -0.000 1.00 98.56 96 THR A CA 1
ATOM 726 C C . THR A 1 96 ? -5.332 -6.296 -0.801 1.00 98.56 96 THR A C 1
ATOM 728 O O . THR A 1 96 ? -6.419 -6.332 -0.218 1.00 98.56 96 THR A O 1
ATOM 731 N N . GLY A 1 97 ? -5.274 -6.375 -2.131 1.00 98.12 97 GLY A N 1
ATOM 732 C CA . GLY A 1 97 ? -6.466 -6.706 -2.930 1.00 98.12 97 GLY A CA 1
ATOM 733 C C . GLY A 1 97 ? -7.513 -5.592 -3.063 1.00 98.12 97 GLY A C 1
ATOM 734 O O . GLY A 1 97 ? -8.657 -5.874 -3.413 1.00 98.12 97 GLY A O 1
ATOM 735 N N . ALA A 1 98 ? -7.182 -4.333 -2.771 1.00 98.00 98 ALA A N 1
ATOM 736 C CA . ALA A 1 98 ? -8.077 -3.195 -2.973 1.00 98.00 98 ALA A CA 1
ATOM 737 C C . ALA A 1 98 ? -8.205 -2.875 -4.476 1.00 98.00 98 ALA A C 1
ATOM 739 O O . ALA A 1 98 ? -7.394 -2.163 -5.072 1.00 98.00 98 ALA A O 1
ATOM 740 N N . SER A 1 99 ? -9.262 -3.396 -5.105 1.00 97.62 99 SER A N 1
ATOM 741 C CA . SER A 1 99 ? -9.466 -3.392 -6.564 1.00 97.62 99 SER A CA 1
ATOM 742 C C . SER A 1 99 ? -9.595 -2.005 -7.204 1.00 97.62 99 SER A C 1
ATOM 744 O O . SER A 1 99 ? -9.469 -1.868 -8.424 1.00 97.62 99 SER A O 1
ATOM 746 N N . ASN A 1 100 ? -9.887 -0.980 -6.401 1.00 98.25 100 ASN A N 1
ATOM 747 C CA . ASN A 1 100 ? -10.066 0.398 -6.853 1.00 98.25 100 ASN A CA 1
ATOM 748 C C . ASN A 1 100 ? -8.959 1.343 -6.392 1.00 98.25 100 ASN A C 1
ATOM 750 O O . ASN A 1 100 ? -8.951 2.488 -6.843 1.00 98.25 100 ASN A O 1
ATOM 754 N N . LEU A 1 101 ? -8.029 0.893 -5.545 1.00 98.75 101 LEU A N 1
ATOM 755 C CA . LEU A 1 101 ? -6.950 1.737 -5.055 1.00 98.75 101 LEU A CA 1
ATOM 756 C C . LEU A 1 101 ? -6.032 2.121 -6.218 1.00 98.75 101 LEU A C 1
ATOM 758 O O . LEU A 1 101 ? -5.475 1.260 -6.888 1.00 98.75 101 LEU A O 1
ATOM 762 N N . THR A 1 102 ? -5.889 3.421 -6.463 1.00 98.38 102 THR A N 1
ATOM 763 C CA . THR A 1 102 ? -5.091 3.966 -7.574 1.00 98.38 102 THR A CA 1
ATOM 764 C C . THR A 1 102 ? -3.897 4.789 -7.121 1.00 98.38 102 THR A C 1
ATOM 766 O O . THR A 1 102 ? -2.912 4.897 -7.860 1.00 98.38 102 THR A O 1
ATOM 769 N N . ARG A 1 103 ? -3.992 5.387 -5.926 1.00 98.00 103 ARG A N 1
ATOM 770 C CA . ARG A 1 103 ? -3.038 6.381 -5.447 1.00 98.00 103 ARG A CA 1
ATOM 771 C C . ARG A 1 103 ? -2.868 6.372 -3.929 1.00 98.00 103 ARG A C 1
ATOM 773 O O . ARG A 1 103 ? -3.855 6.310 -3.199 1.00 98.00 103 ARG A O 1
ATOM 780 N N . VAL A 1 104 ? -1.632 6.556 -3.476 1.00 97.75 104 VAL A N 1
ATOM 781 C CA . VAL A 1 104 ? -1.307 6.989 -2.109 1.00 97.75 104 VAL A CA 1
ATOM 782 C C . VAL A 1 104 ? -0.880 8.452 -2.154 1.00 97.75 104 VAL A C 1
ATOM 784 O O . VAL A 1 104 ? 0.062 8.782 -2.876 1.00 97.75 104 VAL A O 1
ATOM 787 N N . ARG A 1 105 ? -1.589 9.331 -1.437 1.00 96.38 105 ARG A N 1
ATOM 788 C CA . ARG A 1 105 ? -1.275 10.765 -1.410 1.00 96.38 105 ARG A CA 1
ATOM 789 C C . ARG A 1 105 ? -0.152 11.096 -0.436 1.00 96.38 105 ARG A C 1
ATOM 791 O O . ARG A 1 105 ? 0.069 10.385 0.548 1.00 96.38 105 ARG A O 1
ATOM 798 N N . LYS A 1 106 ? 0.512 12.227 -0.676 1.00 94.00 106 LYS A N 1
ATOM 799 C CA . LYS A 1 106 ? 1.477 12.805 0.258 1.00 94.00 106 LYS A CA 1
ATOM 800 C C . LYS A 1 106 ? 0.831 12.990 1.634 1.00 94.00 106 LYS A C 1
ATOM 802 O O . LYS A 1 106 ? -0.292 13.476 1.750 1.00 94.00 106 LYS A O 1
ATOM 807 N N . GLY A 1 107 ? 1.541 12.584 2.685 1.00 94.06 107 GLY A N 1
ATOM 808 C CA . GLY A 1 107 ? 1.058 12.688 4.063 1.00 94.06 107 GLY A CA 1
ATOM 809 C C . GLY A 1 107 ? -0.020 11.671 4.456 1.00 94.06 107 GLY A C 1
ATOM 810 O O . GLY A 1 107 ? -0.612 11.821 5.524 1.00 94.06 107 GLY A O 1
ATOM 811 N N . ALA A 1 108 ? -0.286 10.631 3.653 1.00 97.00 108 ALA A N 1
ATOM 812 C CA . ALA A 1 108 ? -1.211 9.556 4.036 1.00 97.00 108 ALA A CA 1
ATOM 813 C C . ALA A 1 108 ? -0.847 8.910 5.387 1.00 97.00 108 ALA A C 1
ATOM 815 O O . ALA A 1 108 ? -1.740 8.588 6.172 1.00 97.00 108 ALA A O 1
ATOM 816 N N . PHE A 1 109 ? 0.455 8.808 5.675 1.00 95.81 109 PHE A N 1
ATOM 817 C CA . PHE A 1 109 ? 1.013 8.175 6.875 1.00 95.81 109 PHE A CA 1
ATOM 818 C C . PHE A 1 109 ? 1.656 9.163 7.864 1.00 95.81 109 PHE A C 1
ATOM 820 O O . PHE A 1 109 ? 2.456 8.755 8.702 1.00 95.81 109 PHE A O 1
ATOM 827 N N . ALA A 1 110 ? 1.334 10.461 7.781 1.00 93.06 110 ALA A N 1
ATOM 828 C CA . ALA A 1 110 ? 2.037 11.517 8.524 1.00 93.06 110 ALA A CA 1
ATOM 829 C C . ALA A 1 110 ? 2.070 11.320 10.058 1.00 93.06 110 ALA A C 1
ATOM 831 O O . ALA A 1 110 ? 3.030 11.723 10.706 1.00 93.06 110 ALA A O 1
ATOM 832 N N . ASP A 1 111 ? 1.050 10.673 10.632 1.00 93.06 111 ASP A N 1
ATOM 833 C CA . ASP A 1 111 ? 0.940 10.428 12.079 1.00 93.06 111 ASP A CA 1
ATOM 834 C C . ASP A 1 111 ? 1.462 9.038 12.505 1.00 93.06 111 ASP A C 1
ATOM 836 O O . ASP A 1 111 ? 1.501 8.725 13.698 1.00 93.06 111 ASP A O 1
ATOM 840 N N . ASN A 1 112 ? 1.839 8.175 11.555 1.00 95.75 112 ASN A N 1
ATOM 841 C CA . ASN A 1 112 ? 2.136 6.756 11.786 1.00 95.75 112 ASN A CA 1
ATOM 842 C C . ASN A 1 112 ? 3.650 6.496 11.855 1.00 95.75 112 ASN A C 1
ATOM 844 O O . ASN A 1 112 ? 4.169 5.584 11.224 1.00 95.75 112 ASN A O 1
ATOM 848 N N . LEU A 1 113 ? 4.371 7.297 12.644 1.00 94.00 113 LEU A N 1
ATOM 849 C CA . LEU A 1 113 ? 5.843 7.277 12.718 1.00 94.00 113 LEU A CA 1
ATOM 850 C C . LEU A 1 113 ? 6.435 5.959 13.258 1.00 94.00 113 LEU A C 1
ATOM 852 O O . LEU A 1 113 ? 7.624 5.694 13.089 1.00 94.00 113 LEU A O 1
ATOM 856 N N . ASN A 1 114 ? 5.615 5.134 13.913 1.00 96.25 114 ASN A N 1
ATOM 857 C CA . ASN A 1 114 ? 5.990 3.808 14.408 1.00 96.25 114 ASN A CA 1
ATOM 858 C C . ASN A 1 114 ? 5.733 2.690 13.386 1.00 96.25 114 ASN A C 1
ATOM 860 O O . ASN A 1 114 ? 5.873 1.524 13.738 1.00 96.25 114 ASN A O 1
ATOM 864 N N . LEU A 1 115 ? 5.346 3.016 12.147 1.00 97.06 115 LEU A N 1
ATOM 865 C CA . LEU A 1 115 ? 5.073 2.008 11.131 1.00 97.06 115 LEU A CA 1
ATOM 866 C C . LEU A 1 115 ? 6.365 1.275 10.754 1.00 97.06 115 LEU A C 1
ATOM 868 O O . LEU A 1 115 ? 7.343 1.884 10.332 1.00 97.06 115 LEU A O 1
ATOM 872 N N . GLU A 1 116 ? 6.330 -0.042 10.904 1.00 96.94 116 GLU A N 1
ATOM 873 C CA . GLU A 1 116 ? 7.445 -0.968 10.720 1.00 96.94 116 GLU A CA 1
ATOM 874 C C . GLU A 1 116 ? 7.304 -1.763 9.416 1.00 96.94 116 GLU A C 1
ATOM 876 O O . GLU A 1 116 ? 8.277 -2.006 8.698 1.00 96.94 116 GLU A O 1
ATOM 881 N N . THR A 1 117 ? 6.067 -2.157 9.101 1.00 97.75 117 THR A N 1
ATOM 882 C CA . THR A 1 117 ? 5.703 -2.915 7.902 1.00 97.75 117 THR A CA 1
ATOM 883 C C . THR A 1 117 ? 4.534 -2.255 7.187 1.00 97.75 117 THR A C 1
ATOM 885 O O . THR A 1 117 ? 3.464 -2.059 7.770 1.00 97.75 117 THR A O 1
ATOM 888 N N . LEU A 1 118 ? 4.728 -1.973 5.900 1.00 97.75 118 LEU A N 1
ATOM 889 C CA . LEU A 1 118 ? 3.692 -1.489 4.999 1.00 97.75 118 LEU A CA 1
ATOM 890 C C . LEU A 1 118 ? 3.529 -2.459 3.829 1.00 97.75 118 LEU A C 1
ATOM 892 O O . LEU A 1 118 ? 4.419 -2.598 2.987 1.00 97.75 118 LEU A O 1
ATOM 896 N N . THR A 1 119 ? 2.363 -3.090 3.762 1.00 98.56 119 THR A N 1
ATOM 897 C CA . THR A 1 119 ? 1.995 -4.014 2.690 1.00 98.56 119 THR A CA 1
ATOM 898 C C . THR A 1 119 ? 0.868 -3.404 1.866 1.00 98.56 119 THR A C 1
ATOM 900 O O . THR A 1 119 ? -0.248 -3.240 2.351 1.00 98.56 119 THR A O 1
ATOM 903 N N . LEU A 1 120 ? 1.164 -3.061 0.613 1.00 98.25 120 LEU A N 1
ATOM 904 C CA . LEU A 1 120 ? 0.222 -2.535 -0.375 1.00 98.25 120 LEU A CA 1
ATOM 905 C C . LEU A 1 120 ? 0.242 -3.404 -1.641 1.00 98.25 120 LEU A C 1
ATOM 907 O O . LEU A 1 120 ? 0.279 -2.863 -2.743 1.00 98.25 120 LEU A O 1
ATOM 911 N N . ASN A 1 121 ? 0.277 -4.730 -1.524 1.00 98.25 121 ASN A N 1
ATOM 912 C CA . ASN A 1 121 ? 0.387 -5.630 -2.673 1.00 98.25 121 ASN A CA 1
ATOM 913 C C . ASN A 1 121 ? -0.976 -6.018 -3.266 1.00 98.25 121 ASN A C 1
ATOM 915 O O . ASN A 1 121 ? -2.025 -5.864 -2.639 1.00 98.25 121 ASN A O 1
ATOM 919 N N . LYS A 1 122 ? -0.964 -6.582 -4.476 1.00 98.44 122 LYS A N 1
ATOM 920 C CA . LYS A 1 122 ? -2.175 -7.082 -5.152 1.00 98.44 122 LYS A CA 1
ATOM 921 C C . LYS A 1 122 ? -3.249 -6.004 -5.327 1.00 98.44 122 LYS A C 1
ATOM 923 O O . LYS A 1 122 ? -4.439 -6.309 -5.289 1.00 98.44 122 LYS A O 1
ATOM 928 N N . ASN A 1 123 ? -2.859 -4.744 -5.507 1.00 98.69 123 ASN A N 1
ATOM 929 C CA . ASN A 1 123 ? -3.768 -3.644 -5.818 1.00 98.69 123 ASN A CA 1
ATOM 930 C C . ASN A 1 123 ? -3.624 -3.315 -7.314 1.00 98.69 123 ASN A C 1
ATOM 932 O O . ASN A 1 123 ? -2.831 -2.452 -7.693 1.00 98.69 123 ASN A O 1
ATOM 936 N N . PRO A 1 124 ? -4.395 -3.969 -8.206 1.00 98.06 124 PRO A N 1
ATOM 937 C CA . PRO A 1 124 ? -4.120 -3.996 -9.648 1.00 98.06 124 PRO A CA 1
ATOM 938 C C . PRO A 1 124 ? -4.268 -2.642 -10.358 1.00 98.06 124 PRO A C 1
ATOM 940 O O . PRO A 1 124 ? -3.962 -2.536 -11.542 1.00 98.06 124 PRO A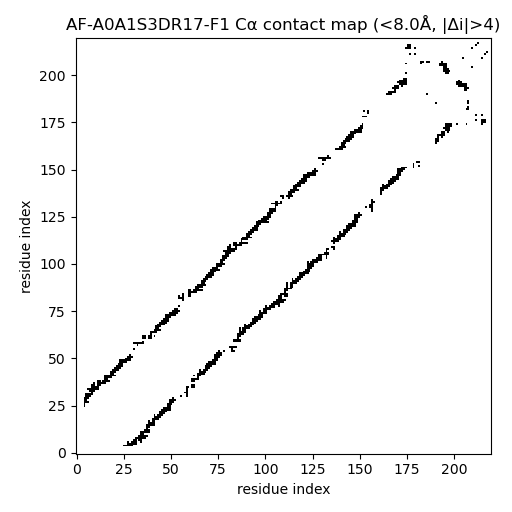 O 1
ATOM 943 N N . LYS A 1 125 ? -4.770 -1.607 -9.674 1.00 98.50 125 LYS A N 1
ATOM 944 C CA . LYS A 1 125 ? -4.867 -0.240 -10.206 1.00 98.50 125 LYS A CA 1
ATOM 945 C C . LYS A 1 125 ? -3.922 0.746 -9.518 1.00 98.50 125 LYS A C 1
ATOM 947 O O . LYS A 1 125 ? -3.864 1.901 -9.948 1.00 98.50 125 LYS A O 1
ATOM 952 N N . LEU A 1 126 ? -3.200 0.327 -8.475 1.00 98.50 126 LEU A N 1
ATOM 953 C CA . LEU A 1 126 ? -2.308 1.196 -7.719 1.00 98.50 126 LEU A CA 1
ATOM 954 C C . LEU A 1 126 ? -1.058 1.451 -8.552 1.00 98.50 126 LEU A C 1
ATOM 956 O O . LEU A 1 126 ? -0.252 0.554 -8.767 1.00 98.50 126 LEU A O 1
ATOM 960 N N . LYS A 1 127 ? -0.922 2.683 -9.033 1.00 96.94 127 LYS A N 1
ATOM 961 C CA . LYS A 1 127 ? 0.154 3.081 -9.951 1.00 96.94 127 LYS A CA 1
ATOM 962 C C . LYS A 1 127 ? 0.929 4.311 -9.500 1.00 96.94 127 LYS A C 1
ATOM 964 O O . LYS A 1 127 ? 1.959 4.625 -10.081 1.00 96.94 127 LYS A O 1
ATOM 969 N N . ILE A 1 128 ? 0.416 5.040 -8.506 1.00 96.00 128 ILE A N 1
ATOM 970 C CA . ILE A 1 128 ? 1.014 6.286 -8.021 1.00 96.00 128 ILE A CA 1
ATOM 971 C C . ILE A 1 128 ? 1.157 6.213 -6.504 1.00 96.00 128 ILE A C 1
ATOM 973 O O . ILE A 1 128 ? 0.174 6.057 -5.781 1.00 96.00 128 ILE A O 1
ATOM 977 N N . ILE A 1 129 ? 2.378 6.401 -6.026 1.00 95.12 129 ILE A N 1
ATOM 978 C CA . ILE A 1 129 ? 2.651 6.860 -4.668 1.00 95.12 129 ILE A CA 1
ATOM 979 C C . ILE A 1 129 ? 3.237 8.257 -4.854 1.00 95.12 129 ILE A C 1
ATOM 981 O O . ILE A 1 129 ? 4.219 8.412 -5.574 1.00 95.12 129 ILE A O 1
ATOM 985 N N . GLU A 1 130 ? 2.555 9.278 -4.332 1.00 93.56 130 GLU A N 1
ATOM 986 C CA . GLU A 1 130 ? 3.005 10.664 -4.482 1.00 93.56 130 GLU A CA 1
ATOM 987 C C . GLU A 1 130 ? 4.375 10.859 -3.822 1.00 93.56 130 GLU A C 1
ATOM 989 O O . GLU A 1 130 ? 4.727 10.168 -2.861 1.00 93.56 130 GLU A O 1
ATOM 994 N N . GLU A 1 131 ? 5.147 11.813 -4.339 1.00 87.38 131 GLU A N 1
ATOM 995 C CA . GLU A 1 131 ? 6.431 12.180 -3.750 1.00 87.38 131 GLU A CA 1
ATOM 996 C C . GLU A 1 131 ? 6.262 12.512 -2.266 1.00 87.38 131 GLU A C 1
ATOM 998 O O . GLU A 1 131 ? 5.260 13.089 -1.833 1.00 87.38 131 GLU A O 1
ATOM 1003 N N . ASP A 1 132 ? 7.241 12.097 -1.471 1.00 85.81 132 ASP A N 1
ATOM 1004 C CA . ASP A 1 132 ? 7.243 12.224 -0.018 1.00 85.81 132 ASP A CA 1
ATOM 1005 C C . ASP A 1 132 ? 6.103 11.508 0.728 1.00 85.81 132 ASP A C 1
ATOM 1007 O O . ASP A 1 132 ? 6.010 11.635 1.946 1.00 85.81 132 ASP A O 1
ATOM 1011 N N . ALA A 1 133 ? 5.234 10.735 0.066 1.00 90.69 133 ALA A N 1
ATOM 1012 C CA . ALA A 1 133 ? 4.128 10.057 0.752 1.00 90.69 133 ALA A CA 1
ATOM 1013 C C . ALA A 1 133 ? 4.599 9.046 1.798 1.00 90.69 133 ALA A C 1
ATOM 1015 O O . ALA A 1 133 ? 3.921 8.844 2.805 1.00 90.69 133 ALA A O 1
ATOM 1016 N N . LEU A 1 134 ? 5.757 8.433 1.556 1.00 87.94 134 LEU A N 1
ATOM 1017 C CA . LEU A 1 134 ? 6.411 7.557 2.515 1.00 87.94 134 LEU A CA 1
ATOM 1018 C C . LEU A 1 134 ? 7.439 8.306 3.370 1.00 87.94 134 LEU A C 1
ATOM 1020 O O . LEU A 1 134 ? 7.819 7.766 4.399 1.00 87.94 134 LEU A O 1
ATOM 1024 N N . VAL A 1 135 ? 7.890 9.511 2.970 1.00 81.81 135 VAL A N 1
ATOM 1025 C CA . VAL A 1 135 ? 8.953 10.288 3.651 1.00 81.81 135 VAL A CA 1
ATOM 1026 C C . VAL A 1 135 ? 8.536 10.641 5.083 1.00 81.81 135 VAL A C 1
ATOM 1028 O O . VAL A 1 135 ? 7.380 10.955 5.347 1.00 81.81 135 VAL A O 1
ATOM 1031 N N . GLY A 1 136 ? 9.481 10.574 6.027 1.00 76.81 136 GLY A N 1
ATOM 1032 C CA . GLY A 1 136 ? 9.214 10.738 7.457 1.00 76.81 136 GLY A CA 1
ATOM 1033 C C . GLY A 1 136 ? 8.739 9.492 8.223 1.00 76.81 136 GLY A C 1
ATOM 1034 O O . GLY A 1 136 ? 8.292 9.656 9.351 1.00 76.81 136 GLY A O 1
ATOM 1035 N N . LEU A 1 137 ? 8.840 8.270 7.680 1.00 89.75 137 LEU A N 1
ATOM 1036 C CA . LEU A 1 137 ? 8.604 7.006 8.399 1.00 89.75 137 LEU A CA 1
ATOM 1037 C C . LEU A 1 137 ? 9.927 6.393 8.918 1.00 89.75 137 LEU A C 1
ATOM 1039 O O . LEU A 1 137 ? 10.516 5.548 8.244 1.00 89.75 13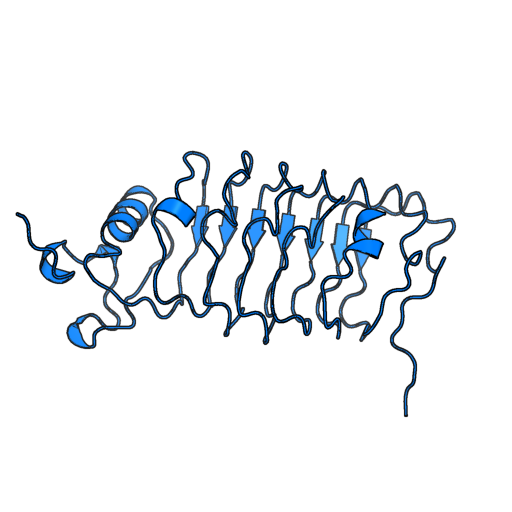7 LEU A O 1
ATOM 1043 N N . PRO A 1 138 ? 10.428 6.794 10.105 1.00 88.81 138 PRO A N 1
ATOM 1044 C CA . PRO A 1 138 ? 11.780 6.448 10.562 1.00 88.81 138 PRO A CA 1
ATOM 1045 C C . PRO A 1 138 ? 11.976 4.963 10.883 1.00 88.81 138 PRO A C 1
ATOM 1047 O O . PRO A 1 138 ? 13.108 4.495 10.909 1.00 88.81 138 PRO A O 1
ATOM 1050 N N . ASN A 1 139 ? 10.891 4.232 11.145 1.00 92.19 139 ASN A N 1
ATOM 1051 C CA . ASN A 1 139 ? 10.937 2.837 11.576 1.00 92.19 139 ASN A CA 1
ATOM 1052 C C . ASN A 1 139 ? 10.536 1.851 10.472 1.00 92.19 139 ASN A C 1
ATOM 1054 O O . ASN A 1 139 ? 10.451 0.656 10.740 1.00 92.19 139 ASN A O 1
ATOM 1058 N N . LEU A 1 140 ? 10.282 2.313 9.242 1.00 93.06 140 LEU A N 1
ATOM 1059 C CA . LEU A 1 140 ? 9.797 1.441 8.177 1.00 93.06 140 LEU A CA 1
ATOM 1060 C C . LEU A 1 140 ? 10.941 0.580 7.629 1.00 93.06 140 LEU A C 1
ATOM 1062 O O . LEU A 1 140 ? 11.808 1.069 6.906 1.00 93.06 140 LEU A O 1
ATOM 1066 N N . TYR A 1 141 ? 10.915 -0.719 7.933 1.00 92.12 141 TYR A N 1
ATOM 1067 C CA . TYR A 1 141 ? 11.937 -1.668 7.483 1.00 92.12 141 TYR A CA 1
ATOM 1068 C C . TYR A 1 141 ? 11.419 -2.721 6.492 1.00 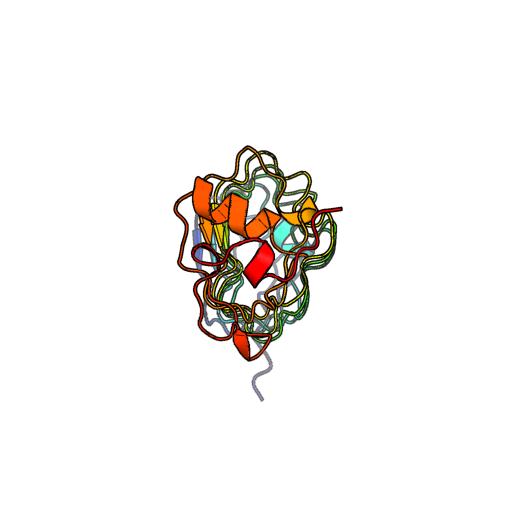92.12 141 TYR A C 1
ATOM 1070 O O . TYR A 1 141 ? 12.228 -3.328 5.784 1.00 92.12 141 TYR A O 1
ATOM 1078 N N . HIS A 1 142 ? 10.101 -2.910 6.377 1.00 94.19 142 HIS A N 1
ATOM 1079 C CA . HIS A 1 142 ? 9.490 -3.806 5.392 1.00 94.19 142 HIS A CA 1
ATOM 1080 C C . HIS A 1 142 ? 8.468 -3.070 4.520 1.00 94.19 142 HIS A C 1
ATOM 1082 O O . HIS A 1 142 ? 7.455 -2.576 5.016 1.00 94.19 142 HIS A O 1
ATOM 1088 N N . LEU A 1 143 ? 8.711 -3.045 3.207 1.00 94.06 143 LEU A N 1
ATOM 1089 C CA . LEU A 1 143 ? 7.797 -2.474 2.219 1.00 94.06 143 LEU A CA 1
ATOM 1090 C C . LEU A 1 143 ? 7.457 -3.504 1.137 1.00 94.06 143 LEU A C 1
ATOM 1092 O O . LEU A 1 143 ? 8.342 -3.998 0.441 1.00 94.06 143 LEU A O 1
ATOM 1096 N N . ASN A 1 144 ? 6.170 -3.800 0.966 1.00 96.06 144 ASN A N 1
ATOM 1097 C CA . ASN A 1 144 ? 5.686 -4.695 -0.080 1.00 96.06 144 ASN A CA 1
ATOM 1098 C C . ASN A 1 144 ? 4.729 -3.955 -1.025 1.00 96.06 144 ASN A C 1
ATOM 1100 O O . ASN A 1 144 ? 3.626 -3.574 -0.643 1.00 96.06 144 ASN A O 1
ATOM 1104 N N . LEU A 1 145 ? 5.168 -3.773 -2.267 1.00 96.44 145 LEU A N 1
ATOM 1105 C CA . LEU A 1 145 ? 4.458 -3.150 -3.383 1.00 96.44 145 LEU A CA 1
ATOM 1106 C C . LEU A 1 145 ? 4.295 -4.130 -4.560 1.00 96.44 145 LEU A C 1
ATOM 1108 O O . LEU A 1 145 ? 4.095 -3.695 -5.699 1.00 96.44 145 LEU A O 1
ATOM 1112 N N . LYS A 1 146 ? 4.403 -5.436 -4.307 1.00 96.75 146 LYS A N 1
ATOM 1113 C CA . LYS A 1 146 ? 4.292 -6.491 -5.317 1.00 96.75 146 LYS A CA 1
ATOM 1114 C C . LYS A 1 146 ? 2.899 -6.518 -5.964 1.00 96.75 146 LYS A C 1
ATOM 1116 O O . LYS A 1 146 ? 1.910 -6.210 -5.303 1.00 96.75 146 LYS A O 1
ATOM 1121 N N . GLU A 1 147 ? 2.790 -6.963 -7.215 1.00 97.69 147 GLU A N 1
ATOM 1122 C CA . GLU A 1 147 ? 1.491 -7.209 -7.877 1.00 97.69 147 GLU A CA 1
ATOM 1123 C C . GLU A 1 147 ? 0.598 -5.948 -7.927 1.00 97.69 147 GLU A C 1
ATOM 1125 O O . GLU A 1 147 ? -0.586 -5.977 -7.587 1.00 97.69 147 GLU A O 1
ATOM 1130 N N . ASN A 1 148 ? 1.178 -4.814 -8.325 1.00 98.50 148 ASN A N 1
ATOM 1131 C CA . ASN A 1 148 ? 0.474 -3.543 -8.516 1.00 98.50 148 ASN A CA 1
ATOM 1132 C C . ASN A 1 148 ? 0.587 -3.079 -9.982 1.00 98.50 148 ASN A C 1
ATOM 1134 O O . ASN A 1 148 ? 0.876 -3.865 -10.884 1.00 98.50 148 ASN A O 1
ATOM 1138 N N . ALA A 1 149 ? 0.327 -1.798 -10.243 1.00 98.31 149 ALA A N 1
ATOM 1139 C CA . ALA A 1 149 ? 0.381 -1.186 -11.567 1.00 98.31 149 ALA A CA 1
ATOM 1140 C C . ALA A 1 149 ? 1.482 -0.115 -11.686 1.00 98.31 149 ALA A C 1
ATOM 1142 O O . ALA A 1 149 ? 1.342 0.824 -12.473 1.00 98.31 149 ALA A O 1
ATOM 1143 N N . PHE A 1 150 ? 2.567 -0.220 -10.910 1.00 97.06 150 PHE A N 1
ATOM 1144 C CA . PHE A 1 150 ? 3.678 0.727 -10.999 1.00 97.06 150 PHE A CA 1
ATOM 1145 C C . PHE A 1 150 ? 4.447 0.555 -12.311 1.00 97.06 150 PHE A C 1
ATOM 1147 O O . PHE A 1 150 ? 4.914 -0.531 -12.640 1.00 97.06 150 PHE A O 1
ATOM 1154 N N . THR A 1 151 ? 4.596 1.649 -13.051 1.00 96.56 151 THR A N 1
ATOM 1155 C CA . THR A 1 151 ? 5.408 1.716 -14.274 1.00 96.56 151 THR A CA 1
ATOM 1156 C C . THR A 1 151 ? 6.824 2.197 -13.988 1.00 96.56 151 THR A C 1
ATOM 1158 O O . THR A 1 151 ? 7.766 1.822 -14.669 1.00 96.56 151 THR A O 1
ATOM 1161 N N . SER A 1 152 ? 7.009 3.000 -12.949 1.00 93.12 152 SER A N 1
ATOM 1162 C CA . SER A 1 152 ? 8.311 3.498 -12.525 1.00 93.12 152 SER A CA 1
ATOM 1163 C C . SER A 1 152 ? 8.266 3.872 -11.051 1.00 93.12 152 SER A C 1
ATOM 1165 O O . SER A 1 152 ? 7.190 4.062 -10.484 1.00 93.12 152 SER A O 1
ATOM 1167 N N . PHE A 1 153 ? 9.438 4.058 -10.459 1.00 89.75 153 PHE A N 1
ATOM 1168 C CA . PHE A 1 153 ? 9.596 4.615 -9.121 1.00 89.75 153 PHE A CA 1
ATOM 1169 C C . PHE A 1 153 ? 10.494 5.851 -9.202 1.00 89.75 153 PHE A C 1
ATOM 1171 O O . PHE A 1 153 ? 11.368 5.916 -10.070 1.00 89.75 153 PHE A O 1
ATOM 1178 N N . SER A 1 154 ? 10.294 6.817 -8.307 1.00 84.69 154 SER A N 1
ATOM 1179 C CA . SER A 1 154 ? 11.241 7.918 -8.111 1.00 84.69 154 SER A CA 1
ATOM 1180 C C . SER A 1 154 ? 12.254 7.555 -7.026 1.00 84.69 154 SER A C 1
ATOM 1182 O O . SER A 1 154 ? 11.940 6.831 -6.081 1.00 84.69 154 SER A O 1
ATOM 1184 N N . GLU A 1 155 ? 13.469 8.086 -7.138 1.00 82.75 155 GLU A N 1
ATOM 1185 C CA . GLU A 1 155 ? 14.520 7.881 -6.135 1.00 82.75 155 GLU A CA 1
ATOM 1186 C C . GLU A 1 155 ? 14.117 8.461 -4.766 1.00 82.75 155 GLU A C 1
ATOM 1188 O O . GLU A 1 155 ? 14.321 7.834 -3.727 1.00 82.75 155 GLU A O 1
ATOM 1193 N N . SER A 1 156 ? 13.436 9.614 -4.767 1.00 77.44 156 SER A N 1
ATOM 1194 C CA . SER A 1 156 ? 12.937 10.288 -3.561 1.00 77.44 156 SER A CA 1
ATOM 1195 C C . SER A 1 156 ? 11.883 9.486 -2.794 1.00 77.44 156 SER A C 1
ATOM 1197 O O . SER A 1 156 ? 11.764 9.629 -1.580 1.00 77.44 156 SER A O 1
ATOM 1199 N N . MET A 1 157 ? 11.136 8.608 -3.469 1.00 71.69 157 MET A N 1
ATOM 1200 C CA . MET A 1 157 ? 10.141 7.750 -2.822 1.00 71.69 157 MET A CA 1
ATOM 1201 C C . MET A 1 157 ? 10.790 6.674 -1.936 1.00 71.69 157 MET A C 1
ATOM 1203 O O . MET A 1 157 ? 10.192 6.247 -0.944 1.00 71.69 157 MET A O 1
ATOM 1207 N N . LEU A 1 158 ? 11.998 6.222 -2.293 1.00 68.19 158 LEU A N 1
ATOM 1208 C CA . LEU A 1 158 ? 12.644 5.040 -1.714 1.00 68.19 158 LEU A CA 1
ATOM 1209 C C . LEU A 1 158 ? 13.994 5.318 -1.031 1.00 68.19 158 LEU A C 1
ATOM 1211 O O . LEU A 1 158 ? 14.672 4.366 -0.642 1.00 68.19 158 LEU A O 1
ATOM 1215 N N . ALA A 1 159 ? 14.361 6.584 -0.820 1.00 60.59 159 ALA A N 1
ATOM 1216 C CA . ALA A 1 159 ? 15.580 6.995 -0.120 1.00 60.59 159 ALA A CA 1
ATOM 1217 C C . ALA A 1 159 ? 15.540 6.691 1.400 1.00 60.59 159 ALA A C 1
ATOM 1219 O O . ALA A 1 159 ? 15.542 7.593 2.236 1.00 60.59 159 ALA A O 1
ATOM 1220 N N . TRP A 1 160 ? 15.522 5.402 1.760 1.00 67.81 160 TRP A N 1
ATOM 1221 C CA . TRP A 1 160 ? 15.496 4.899 3.137 1.00 67.81 160 TRP A CA 1
ATOM 1222 C C . TRP A 1 160 ? 16.752 4.087 3.444 1.00 67.81 160 TRP A C 1
ATOM 1224 O O . TRP A 1 160 ? 16.880 2.951 2.961 1.00 67.81 160 TRP A O 1
ATOM 1234 N N . PRO A 1 161 ? 17.667 4.606 4.278 1.00 65.25 161 PRO A N 1
ATOM 1235 C CA . PRO A 1 161 ? 18.788 3.803 4.756 1.00 65.25 161 PRO A CA 1
ATOM 1236 C C . PRO A 1 161 ? 18.313 2.580 5.563 1.00 65.25 161 PRO A C 1
ATOM 1238 O O . PRO A 1 161 ? 18.932 1.525 5.471 1.00 65.25 161 PRO A O 1
ATOM 1241 N N . GLU A 1 162 ? 17.174 2.684 6.258 1.00 72.38 162 GLU A N 1
ATOM 1242 C CA . GLU A 1 162 ? 16.682 1.667 7.204 1.00 72.38 162 GLU A CA 1
ATOM 1243 C C . GLU A 1 162 ? 15.830 0.545 6.583 1.00 72.38 162 GLU A C 1
ATOM 1245 O O . GLU A 1 162 ? 15.571 -0.465 7.245 1.00 72.38 162 GLU A O 1
ATOM 1250 N N . LEU A 1 163 ? 15.391 0.674 5.319 1.00 81.94 163 LEU A N 1
ATOM 1251 C CA . LEU A 1 163 ? 14.611 -0.389 4.674 1.00 81.94 163 LEU A CA 1
ATOM 1252 C C . LEU A 1 163 ? 15.441 -1.678 4.642 1.00 81.94 163 LEU A C 1
ATOM 1254 O O . LEU A 1 163 ? 16.525 -1.703 4.064 1.00 81.94 163 LEU A O 1
ATOM 1258 N N . ARG A 1 164 ? 14.919 -2.766 5.207 1.00 87.00 164 ARG A N 1
ATOM 1259 C CA . ARG A 1 164 ? 15.561 -4.088 5.183 1.00 87.00 164 ARG A CA 1
ATOM 1260 C C . ARG A 1 164 ? 15.085 -4.909 4.001 1.00 87.00 164 ARG A C 1
ATOM 1262 O O . ARG A 1 164 ? 15.895 -5.534 3.326 1.00 87.00 164 ARG A O 1
ATOM 1269 N N . THR A 1 165 ? 13.783 -4.883 3.725 1.00 88.44 165 THR A N 1
ATOM 1270 C CA . THR A 1 165 ? 13.204 -5.608 2.591 1.00 88.44 165 THR A CA 1
ATOM 1271 C C . THR A 1 165 ? 12.294 -4.707 1.777 1.00 88.44 165 THR A C 1
ATOM 1273 O O . THR A 1 165 ? 11.468 -3.971 2.320 1.00 88.44 165 THR A O 1
ATOM 1276 N N . ILE A 1 166 ? 12.414 -4.837 0.462 1.00 89.31 166 ILE A N 1
ATOM 1277 C CA . ILE A 1 166 ? 11.515 -4.226 -0.503 1.00 89.31 166 ILE A CA 1
ATOM 1278 C C . ILE A 1 166 ? 11.122 -5.276 -1.537 1.00 89.31 166 ILE A C 1
ATOM 1280 O O . ILE A 1 166 ? 11.993 -5.927 -2.115 1.00 89.31 166 ILE A O 1
ATOM 1284 N N . ASP A 1 167 ? 9.820 -5.433 -1.759 1.00 93.19 167 ASP A N 1
ATOM 1285 C CA . ASP A 1 167 ? 9.293 -6.235 -2.859 1.00 93.19 167 ASP A CA 1
ATOM 1286 C C . ASP A 1 167 ? 8.472 -5.348 -3.793 1.00 93.19 167 ASP A C 1
ATOM 1288 O O . ASP A 1 167 ? 7.463 -4.771 -3.396 1.00 93.19 167 ASP A O 1
ATOM 1292 N N . ILE A 1 168 ? 8.934 -5.219 -5.031 1.00 93.94 168 ILE A N 1
ATOM 1293 C CA . ILE A 1 168 ? 8.273 -4.480 -6.114 1.00 93.94 168 ILE A CA 1
ATOM 1294 C C . ILE A 1 168 ? 8.054 -5.379 -7.338 1.00 93.94 168 ILE A C 1
ATOM 1296 O O . ILE A 1 168 ? 7.782 -4.879 -8.432 1.00 93.94 168 ILE A O 1
ATOM 1300 N N . ALA A 1 169 ? 8.200 -6.700 -7.186 1.00 95.25 169 ALA A N 1
ATOM 1301 C CA . ALA A 1 169 ? 8.030 -7.636 -8.287 1.00 95.25 169 ALA A CA 1
ATOM 1302 C C . ALA A 1 169 ? 6.592 -7.610 -8.828 1.00 95.25 169 ALA A C 1
ATOM 1304 O O . ALA A 1 169 ? 5.662 -7.120 -8.187 1.00 95.25 169 ALA A O 1
ATOM 1305 N N . GLU A 1 170 ? 6.407 -8.143 -10.035 1.00 96.50 170 GLU A N 1
ATOM 1306 C CA . GLU A 1 170 ? 5.088 -8.214 -10.683 1.00 96.50 170 GLU A CA 1
ATOM 1307 C C . GLU A 1 170 ? 4.408 -6.838 -10.828 1.00 96.50 170 GLU A C 1
ATOM 1309 O O . GLU A 1 170 ? 3.206 -6.684 -10.634 1.00 96.50 170 GLU A O 1
ATOM 1314 N N . ASN A 1 171 ? 5.200 -5.827 -11.185 1.00 97.62 171 ASN A N 1
ATOM 1315 C CA . ASN A 1 171 ? 4.729 -4.517 -11.622 1.00 97.62 171 ASN A CA 1
ATOM 1316 C C . ASN A 1 171 ? 5.062 -4.307 -13.108 1.00 97.62 171 ASN A C 1
ATOM 1318 O O . ASN A 1 171 ? 6.074 -4.834 -13.581 1.00 97.62 171 ASN A O 1
ATOM 1322 N N . PRO A 1 172 ? 4.254 -3.543 -13.864 1.00 97.75 172 PRO A N 1
ATOM 1323 C CA . PRO A 1 172 ? 4.489 -3.264 -15.278 1.00 97.75 172 PRO A CA 1
ATOM 1324 C C . PRO A 1 172 ? 5.610 -2.227 -15.498 1.00 97.75 172 PRO A C 1
ATOM 1326 O O . PRO A 1 172 ? 5.392 -1.209 -16.150 1.00 97.75 172 PRO A O 1
ATOM 1329 N N . ILE A 1 173 ? 6.816 -2.502 -14.993 1.00 97.25 173 ILE A N 1
ATOM 1330 C CA . ILE A 1 173 ? 7.943 -1.561 -14.991 1.00 97.25 173 ILE A CA 1
ATOM 1331 C C . ILE A 1 173 ? 8.382 -1.199 -16.415 1.00 97.25 173 ILE A C 1
ATOM 1333 O O . ILE A 1 173 ? 8.718 -2.064 -17.225 1.00 97.25 173 ILE A O 1
ATOM 1337 N N . GLU A 1 174 ? 8.412 0.092 -16.708 1.00 97.75 174 GLU A N 1
ATOM 1338 C CA . GLU A 1 174 ? 8.984 0.676 -17.912 1.00 97.75 174 GLU A CA 1
ATOM 1339 C C . GLU A 1 174 ? 10.474 0.913 -17.668 1.00 97.75 174 GLU A C 1
ATOM 1341 O O . GLU A 1 174 ? 10.877 1.769 -16.878 1.00 97.75 174 GLU A O 1
ATOM 1346 N N . CYS A 1 175 ? 11.301 0.101 -18.312 1.00 97.38 175 CYS A N 1
ATOM 1347 C CA . CYS A 1 175 ? 12.738 0.128 -18.137 1.00 97.38 175 CYS A CA 1
ATOM 1348 C C . CYS A 1 175 ? 13.399 1.147 -19.055 1.00 97.38 175 CYS A C 1
ATOM 1350 O O . CYS A 1 175 ? 13.247 1.112 -20.274 1.00 97.38 175 CYS A O 1
ATOM 1352 N N . GLY A 1 176 ? 14.192 2.016 -18.446 1.00 95.88 176 GLY A N 1
ATOM 1353 C CA . GLY A 1 176 ? 14.998 3.021 -19.114 1.00 95.88 176 GLY A CA 1
ATOM 1354 C C . GLY A 1 176 ? 15.960 3.662 -18.123 1.00 95.88 176 GLY A C 1
ATOM 1355 O O . GLY A 1 176 ? 16.041 3.258 -16.958 1.00 95.88 176 GLY A O 1
ATOM 1356 N N . CYS A 1 177 ? 16.688 4.679 -18.573 1.00 94.94 177 CYS A N 1
ATOM 1357 C CA . CYS A 1 177 ? 17.724 5.301 -17.754 1.00 94.94 177 CYS A CA 1
ATOM 1358 C C . CYS A 1 177 ? 17.195 5.916 -16.441 1.00 94.94 177 CYS A C 1
ATOM 1360 O O . CYS A 1 177 ? 17.889 5.928 -15.427 1.00 94.94 177 CYS A O 1
ATOM 1362 N N . ASN A 1 178 ? 15.929 6.344 -16.412 1.00 92.38 178 ASN A N 1
ATOM 1363 C CA . ASN A 1 178 ? 15.256 6.909 -15.236 1.00 92.38 178 ASN A CA 1
ATOM 1364 C C . ASN A 1 178 ? 15.152 5.948 -14.036 1.00 92.38 178 ASN A C 1
ATOM 1366 O O . ASN A 1 178 ? 14.906 6.401 -12.919 1.00 92.38 178 ASN A O 1
ATOM 1370 N N . ILE A 1 179 ? 15.329 4.640 -14.246 1.00 93.25 179 ILE A N 1
ATOM 1371 C CA . ILE A 1 179 ? 15.326 3.629 -13.181 1.00 93.25 179 ILE A CA 1
ATOM 1372 C C . ILE A 1 179 ? 16.694 2.949 -12.997 1.00 93.25 179 ILE A C 1
ATOM 1374 O O . ILE A 1 179 ? 16.772 1.892 -12.367 1.00 93.25 179 ILE A O 1
ATOM 1378 N N . LEU A 1 180 ? 17.784 3.535 -13.513 1.00 93.38 180 LEU A N 1
ATOM 1379 C CA . LEU A 1 180 ? 19.139 3.009 -13.298 1.00 93.38 180 LEU A CA 1
ATOM 1380 C C . LEU A 1 180 ? 19.463 2.892 -11.798 1.00 93.38 180 LEU A C 1
ATOM 1382 O O . LEU A 1 180 ? 19.956 1.857 -11.352 1.00 93.38 180 LEU A O 1
ATOM 1386 N N . TRP A 1 181 ? 19.090 3.901 -11.006 1.00 91.62 181 TRP A N 1
ATOM 1387 C CA . TRP A 1 181 ? 19.239 3.894 -9.546 1.00 91.62 181 TRP A CA 1
ATOM 1388 C C . TRP A 1 181 ? 18.534 2.687 -8.900 1.00 91.62 181 TRP A C 1
ATOM 1390 O O . TRP A 1 181 ? 19.063 2.058 -7.982 1.00 91.62 181 TRP A O 1
ATOM 1400 N N . LEU A 1 182 ? 17.351 2.317 -9.407 1.00 91.44 182 LEU A N 1
ATOM 1401 C CA . LEU A 1 182 ? 16.569 1.202 -8.885 1.00 91.44 182 LEU A CA 1
ATOM 1402 C C . LEU A 1 182 ? 17.287 -0.107 -9.184 1.00 91.44 182 LEU A C 1
ATOM 1404 O O . LEU A 1 182 ? 17.444 -0.942 -8.297 1.00 91.44 182 LEU A O 1
ATOM 1408 N N . ARG A 1 183 ? 17.787 -0.264 -10.413 1.00 92.94 183 ARG A N 1
ATOM 1409 C CA . ARG A 1 183 ? 18.625 -1.404 -10.796 1.00 92.94 183 ARG A CA 1
ATOM 1410 C C . ARG A 1 183 ? 19.827 -1.540 -9.860 1.00 92.94 183 ARG A C 1
ATOM 1412 O O . ARG A 1 183 ? 20.083 -2.633 -9.357 1.00 92.94 183 ARG A O 1
ATOM 1419 N N . GLU A 1 184 ? 20.551 -0.453 -9.602 1.00 90.62 184 GLU A N 1
ATOM 1420 C CA . GLU A 1 184 ? 21.709 -0.455 -8.700 1.00 90.62 184 GLU A CA 1
ATOM 1421 C C . GLU A 1 184 ? 21.329 -0.835 -7.266 1.00 90.62 184 GLU A C 1
ATOM 1423 O O . GLU A 1 184 ? 22.027 -1.630 -6.629 1.00 90.62 184 GLU A O 1
ATOM 1428 N N . MET A 1 185 ? 20.198 -0.328 -6.773 1.00 88.25 185 MET A N 1
ATOM 1429 C CA . MET A 1 185 ? 19.668 -0.683 -5.460 1.00 88.25 185 MET A CA 1
ATOM 1430 C C . MET A 1 185 ? 19.332 -2.177 -5.374 1.00 88.25 185 MET A C 1
ATOM 1432 O O . MET A 1 185 ? 19.716 -2.836 -4.405 1.00 88.25 185 MET A O 1
ATOM 1436 N N . LEU A 1 186 ? 18.646 -2.731 -6.382 1.00 89.19 186 LEU A N 1
ATOM 1437 C CA . LEU A 1 186 ? 18.196 -4.129 -6.395 1.00 89.19 186 LEU A CA 1
ATOM 1438 C C . LEU A 1 186 ? 19.381 -5.102 -6.404 1.00 89.19 186 LEU A C 1
ATOM 1440 O O . LEU A 1 186 ? 19.357 -6.088 -5.666 1.00 89.19 186 LEU A O 1
ATOM 1444 N N . VAL A 1 187 ? 20.435 -4.792 -7.172 1.00 88.88 187 VAL A N 1
ATOM 1445 C CA . VAL A 1 187 ? 21.683 -5.577 -7.213 1.00 88.88 187 VAL A CA 1
ATOM 1446 C C . VAL A 1 187 ? 22.356 -5.625 -5.844 1.00 88.88 187 VAL A C 1
ATOM 1448 O O . VAL A 1 187 ? 22.795 -6.688 -5.414 1.00 88.88 187 VAL A O 1
ATOM 1451 N N . ARG A 1 188 ? 22.412 -4.496 -5.128 1.00 86.94 188 ARG A N 1
ATOM 1452 C CA . ARG A 1 188 ? 23.036 -4.433 -3.795 1.00 86.94 188 ARG A CA 1
ATOM 1453 C C . ARG A 1 188 ? 22.258 -5.211 -2.736 1.00 86.94 188 ARG A C 1
ATOM 1455 O O . ARG A 1 188 ? 22.861 -5.709 -1.791 1.00 86.94 188 ARG A O 1
ATOM 1462 N N . ARG A 1 189 ? 20.930 -5.279 -2.862 1.00 81.38 189 ARG A N 1
ATOM 1463 C CA . ARG A 1 189 ? 20.034 -5.784 -1.808 1.00 81.38 189 ARG A CA 1
ATOM 1464 C C . ARG A 1 189 ? 19.554 -7.228 -1.997 1.00 81.38 189 ARG A C 1
ATOM 1466 O O . ARG A 1 189 ? 18.844 -7.710 -1.124 1.00 81.38 189 ARG A O 1
ATOM 1473 N N . ASN A 1 190 ? 19.925 -7.910 -3.086 1.00 73.00 190 ASN A N 1
ATOM 1474 C CA . ASN A 1 190 ? 19.510 -9.293 -3.386 1.00 73.00 190 ASN A CA 1
ATOM 1475 C C . ASN A 1 190 ? 17.989 -9.517 -3.207 1.00 73.00 190 ASN A C 1
ATOM 1477 O O . ASN A 1 190 ? 17.536 -10.327 -2.401 1.00 73.00 190 ASN A O 1
ATOM 1481 N N . THR A 1 191 ? 17.208 -8.702 -3.910 1.00 75.06 191 THR A N 1
ATOM 1482 C CA . THR A 1 191 ? 15.744 -8.578 -3.768 1.00 75.06 191 THR A CA 1
ATOM 1483 C C . THR A 1 191 ? 14.979 -9.491 -4.734 1.00 75.06 191 THR A C 1
ATOM 1485 O O . THR A 1 191 ? 15.581 -10.160 -5.576 1.00 75.06 191 THR A O 1
ATOM 1488 N N . SER A 1 192 ? 13.643 -9.521 -4.616 1.00 72.31 192 SER A N 1
ATOM 1489 C CA . SER A 1 192 ? 12.740 -10.207 -5.552 1.00 72.31 192 SER A CA 1
ATOM 1490 C C . SER A 1 192 ? 13.049 -9.855 -7.014 1.00 72.31 192 SER A C 1
ATOM 1492 O O . SER A 1 192 ? 13.419 -8.725 -7.335 1.00 72.31 192 SER A O 1
ATOM 1494 N N . ALA A 1 193 ? 12.868 -10.818 -7.922 1.00 88.44 193 ALA A N 1
ATOM 1495 C CA . ALA A 1 193 ? 13.154 -10.621 -9.340 1.00 88.44 193 ALA A CA 1
ATOM 1496 C C . ALA A 1 193 ? 12.200 -9.587 -9.970 1.00 88.44 193 ALA A C 1
ATOM 1498 O O . ALA A 1 193 ? 10.995 -9.816 -10.087 1.00 88.44 193 ALA A O 1
ATOM 1499 N N . VAL A 1 194 ? 12.757 -8.451 -10.395 1.00 94.75 194 VAL A N 1
ATOM 1500 C CA . VAL A 1 194 ? 12.036 -7.387 -11.106 1.00 94.75 194 VAL A CA 1
ATOM 1501 C C . VAL A 1 194 ? 12.283 -7.530 -12.600 1.00 94.75 194 VAL A C 1
ATOM 1503 O O . VAL A 1 194 ? 13.431 -7.571 -13.043 1.00 94.75 194 VAL A O 1
ATOM 1506 N N . PHE A 1 195 ? 11.206 -7.584 -13.378 1.00 97.00 195 PHE A N 1
ATOM 1507 C CA . PHE A 1 195 ? 11.258 -7.731 -14.828 1.00 97.00 195 PHE A CA 1
ATOM 1508 C C . PHE A 1 195 ? 10.695 -6.493 -15.513 1.00 97.00 195 PHE A C 1
ATOM 1510 O O . PHE A 1 195 ? 9.715 -5.904 -15.058 1.00 97.00 195 PHE A O 1
ATOM 1517 N N . CYS A 1 196 ? 11.297 -6.128 -16.635 1.00 97.94 196 CYS A N 1
ATOM 1518 C CA . CYS A 1 196 ? 10.807 -5.056 -17.483 1.00 97.94 196 CYS A CA 1
ATOM 1519 C C . CYS A 1 196 ? 9.528 -5.486 -18.211 1.00 97.94 196 CYS A C 1
ATOM 1521 O O . CYS A 1 196 ? 9.443 -6.583 -18.763 1.00 97.94 196 CYS A O 1
ATOM 1523 N N . ASN A 1 197 ? 8.541 -4.604 -18.269 1.00 98.19 197 ASN A N 1
ATOM 1524 C CA . ASN A 1 197 ? 7.324 -4.767 -19.060 1.00 98.19 197 ASN A CA 1
ATOM 1525 C C . 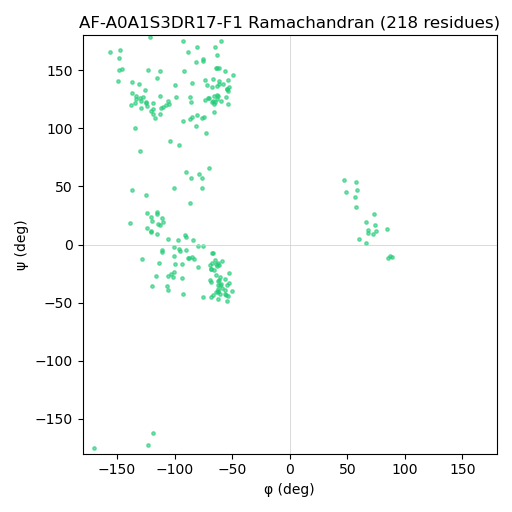ASN A 1 197 ? 7.366 -3.959 -20.368 1.00 98.19 197 ASN A C 1
ATOM 1527 O O . ASN A 1 197 ? 6.754 -4.348 -21.364 1.00 98.19 197 ASN A O 1
ATOM 1531 N N . SER A 1 198 ? 8.106 -2.854 -20.384 1.00 97.31 198 SER A N 1
ATOM 1532 C CA . SER A 1 198 ? 8.372 -2.048 -21.575 1.00 97.31 198 SER A CA 1
ATOM 1533 C C . SER A 1 198 ? 9.780 -1.425 -21.481 1.00 97.31 198 SER A C 1
ATOM 1535 O O . SER A 1 198 ? 10.388 -1.498 -20.411 1.00 97.31 198 SER A O 1
ATOM 1537 N N . PRO A 1 199 ? 10.333 -0.854 -22.569 1.00 97.12 199 PRO A N 1
ATOM 1538 C CA . PRO A 1 199 ? 9.871 -0.958 -23.954 1.00 97.12 199 PRO A CA 1
ATOM 1539 C C . PRO A 1 199 ? 9.984 -2.397 -24.489 1.00 97.12 199 PRO A C 1
ATOM 1541 O O . PRO A 1 199 ? 10.582 -3.269 -23.859 1.00 97.12 199 PRO A O 1
ATOM 1544 N N . ALA A 1 200 ? 9.410 -2.664 -25.668 1.00 96.88 200 ALA A N 1
ATOM 1545 C CA . ALA A 1 200 ? 9.350 -4.010 -26.256 1.00 96.88 200 ALA A CA 1
ATOM 1546 C C . ALA A 1 200 ? 10.701 -4.769 -26.309 1.00 96.88 200 ALA A C 1
ATOM 1548 O O . ALA A 1 200 ? 10.693 -5.955 -25.982 1.00 96.88 200 ALA A O 1
ATOM 1549 N N . PRO A 1 201 ? 11.858 -4.140 -26.623 1.00 96.62 201 PRO A N 1
ATOM 1550 C CA . PRO A 1 201 ? 13.158 -4.828 -26.626 1.00 96.62 201 PRO A CA 1
ATOM 1551 C C . PRO A 1 201 ? 13.643 -5.301 -25.247 1.00 96.62 201 PRO A C 1
ATOM 1553 O O . PRO A 1 201 ? 14.492 -6.192 -25.161 1.00 96.62 201 PRO A O 1
ATOM 1556 N N . LEU A 1 202 ? 13.137 -4.693 -24.170 1.00 97.38 202 LEU A N 1
ATOM 1557 C CA . LEU A 1 202 ? 13.490 -5.036 -22.792 1.00 97.38 202 LEU A CA 1
ATOM 1558 C C . LEU A 1 202 ? 12.433 -5.910 -22.118 1.00 97.38 202 LEU A C 1
ATOM 1560 O O . LEU A 1 202 ? 12.691 -6.445 -21.046 1.00 97.38 202 LEU A O 1
ATOM 1564 N N . LYS A 1 203 ? 11.263 -6.093 -22.734 1.00 97.31 203 LYS A N 1
ATOM 1565 C CA . LYS A 1 203 ? 10.153 -6.842 -22.145 1.00 97.31 203 LYS A CA 1
ATOM 1566 C C . LYS A 1 203 ? 10.591 -8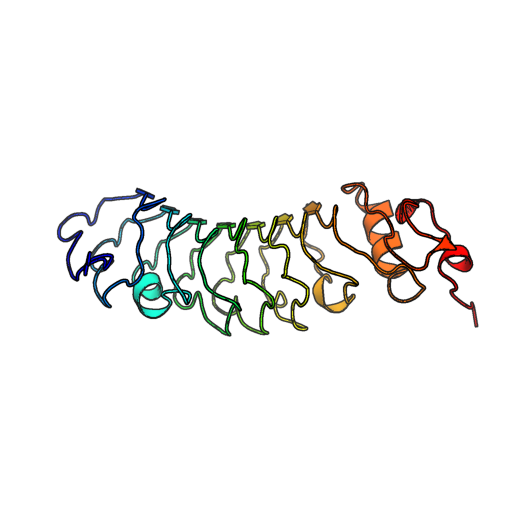.243 -21.696 1.00 97.31 203 LYS A C 1
ATOM 1568 O O . LYS A 1 203 ? 11.240 -8.970 -22.443 1.00 97.31 203 LYS A O 1
ATOM 1573 N N . TYR A 1 204 ? 10.215 -8.607 -20.473 1.00 96.44 204 TYR A N 1
ATOM 1574 C CA . TYR A 1 204 ? 10.566 -9.840 -19.760 1.00 96.44 204 TYR A CA 1
ATOM 1575 C C . TYR A 1 204 ? 12.047 -10.006 -19.391 1.00 96.44 204 TYR A C 1
ATOM 1577 O O . TYR A 1 204 ? 12.400 -11.008 -18.770 1.00 96.44 204 TYR A O 1
ATOM 1585 N N . LYS A 1 205 ? 12.923 -9.042 -19.705 1.00 96.75 205 LYS A N 1
ATOM 1586 C CA . LYS A 1 205 ? 14.301 -9.064 -19.205 1.00 96.75 205 LYS A CA 1
ATOM 1587 C C . LYS A 1 205 ? 14.329 -8.697 -17.725 1.00 96.75 205 LYS A C 1
ATOM 1589 O O . LYS A 1 205 ? 13.589 -7.824 -17.270 1.00 96.75 205 LYS A O 1
ATOM 1594 N N . SER A 1 206 ? 15.199 -9.369 -16.978 1.00 96.06 206 SER A N 1
ATOM 1595 C CA . SER A 1 206 ? 15.438 -9.067 -15.567 1.00 96.06 206 SER A CA 1
ATOM 1596 C C . SER A 1 206 ? 16.184 -7.740 -15.439 1.00 96.06 206 SER A C 1
ATOM 1598 O O . SER A 1 206 ? 17.254 -7.582 -16.028 1.00 96.06 206 SER A O 1
ATOM 1600 N N . LEU A 1 207 ? 15.660 -6.799 -14.651 1.00 95.69 207 LEU A N 1
ATOM 1601 C CA . LEU A 1 207 ? 16.231 -5.457 -14.508 1.00 95.69 207 LEU A CA 1
ATOM 1602 C C . LEU A 1 207 ? 17.682 -5.498 -14.002 1.00 95.69 207 LEU A C 1
ATOM 1604 O O . LEU A 1 207 ? 18.526 -4.749 -14.481 1.00 95.69 207 LEU A O 1
ATOM 1608 N N . ILE A 1 208 ? 18.006 -6.419 -13.091 1.00 94.00 208 ILE A N 1
ATOM 1609 C CA . ILE A 1 208 ? 19.368 -6.557 -12.547 1.00 94.00 208 ILE A CA 1
ATOM 1610 C C . ILE A 1 208 ? 20.392 -7.057 -13.580 1.00 94.00 208 ILE A C 1
ATOM 1612 O O . ILE A 1 208 ? 21.591 -6.829 -13.407 1.00 94.00 208 ILE A O 1
ATOM 1616 N N . SER A 1 209 ? 19.928 -7.705 -14.657 1.00 94.06 209 SER A N 1
ATOM 1617 C CA . SER A 1 209 ? 20.778 -8.204 -15.748 1.00 94.06 209 SER A CA 1
ATOM 1618 C C . SER A 1 209 ? 21.118 -7.145 -16.797 1.00 94.06 209 SER A C 1
ATOM 1620 O O . SER A 1 209 ? 22.001 -7.376 -17.616 1.00 94.06 209 SER A O 1
ATOM 1622 N N . LEU A 1 210 ? 20.435 -5.998 -16.772 1.00 95.38 210 LEU A N 1
ATOM 1623 C CA . LEU A 1 210 ? 20.639 -4.917 -17.729 1.00 95.38 210 LEU A CA 1
ATOM 1624 C C . LEU A 1 210 ? 21.790 -4.010 -17.284 1.00 95.38 210 LEU A C 1
ATOM 1626 O O . LEU A 1 210 ? 21.927 -3.680 -16.098 1.00 95.38 210 LEU A O 1
ATOM 1630 N N . SER A 1 211 ? 22.604 -3.606 -18.254 1.00 95.06 211 SER A N 1
ATOM 1631 C CA . SER A 1 211 ? 23.598 -2.547 -18.111 1.00 95.06 211 SER A CA 1
ATOM 1632 C C . SER A 1 211 ? 22.954 -1.161 -18.244 1.00 95.06 211 SER A C 1
ATOM 1634 O O . SER A 1 211 ? 21.794 -1.020 -18.635 1.00 95.06 211 SER A O 1
ATOM 1636 N N . ALA A 1 212 ? 23.715 -0.113 -17.927 1.00 95.56 212 ALA A N 1
ATOM 1637 C CA . ALA A 1 212 ? 23.278 1.261 -18.170 1.00 95.56 212 ALA A CA 1
ATOM 1638 C C . ALA A 1 212 ? 23.056 1.537 -19.672 1.00 95.56 212 ALA A C 1
ATOM 1640 O O . ALA A 1 212 ? 22.116 2.245 -20.029 1.00 95.56 212 ALA A O 1
ATOM 1641 N N . GLU A 1 213 ? 23.864 0.929 -20.547 1.00 94.62 213 GLU A N 1
ATOM 1642 C CA . GLU A 1 213 ? 23.714 1.022 -22.005 1.00 94.62 213 GLU A CA 1
ATOM 1643 C C . GLU A 1 213 ? 22.426 0.339 -22.485 1.00 94.62 213 GLU A C 1
ATOM 1645 O O . GLU A 1 213 ? 21.682 0.927 -23.268 1.00 94.62 213 GLU A O 1
ATOM 1650 N N . ASP A 1 214 ? 22.100 -0.850 -21.959 1.00 95.94 214 ASP A N 1
ATOM 1651 C CA . ASP A 1 214 ? 20.835 -1.541 -22.267 1.00 95.94 214 ASP A CA 1
ATOM 1652 C C . ASP A 1 214 ? 19.606 -0.705 -21.877 1.00 95.94 214 ASP A C 1
ATOM 1654 O O . ASP A 1 214 ? 18.570 -0.760 -22.541 1.00 95.94 214 ASP A O 1
ATOM 1658 N N . LEU A 1 215 ? 19.718 0.068 -20.790 1.00 96.06 215 LEU A N 1
ATOM 1659 C CA . LEU A 1 215 ? 18.695 1.006 -20.318 1.00 96.06 215 LEU A CA 1
ATOM 1660 C C . LEU A 1 215 ? 18.688 2.335 -21.098 1.00 96.06 215 LEU A C 1
ATOM 1662 O O . LEU A 1 215 ? 17.853 3.199 -20.822 1.00 96.06 215 LEU A O 1
ATOM 1666 N N . GLY A 1 216 ? 19.588 2.512 -22.068 1.00 94.19 216 GLY A N 1
ATOM 1667 C CA . GLY A 1 216 ? 19.679 3.710 -22.899 1.00 94.19 216 GLY A CA 1
ATOM 1668 C C . GLY A 1 216 ? 20.241 4.935 -22.175 1.00 94.19 216 GLY A C 1
ATOM 1669 O O . GLY A 1 216 ? 19.901 6.060 -22.538 1.00 94.19 216 GLY A O 1
ATOM 1670 N N . CYS A 1 217 ? 21.065 4.753 -21.139 1.00 94.19 217 CYS A N 1
ATOM 1671 C CA . CYS A 1 217 ? 21.772 5.862 -20.503 1.00 94.19 217 CYS A CA 1
ATOM 1672 C C . CYS A 1 217 ? 22.922 6.356 -21.388 1.00 94.19 217 CYS A C 1
ATOM 1674 O O . CYS A 1 217 ? 23.811 5.585 -21.740 1.00 94.19 217 CYS A O 1
ATOM 1676 N N . ALA A 1 218 ? 22.932 7.650 -21.711 1.00 84.44 218 ALA A N 1
ATOM 1677 C CA . ALA A 1 218 ? 24.092 8.302 -22.308 1.00 84.44 218 ALA A CA 1
ATOM 1678 C C . ALA A 1 218 ? 25.037 8.769 -21.192 1.00 84.44 218 ALA A C 1
ATOM 1680 O O . ALA A 1 218 ? 24.629 9.536 -20.320 1.00 84.44 218 ALA A O 1
ATOM 1681 N N . PHE A 1 219 ? 26.287 8.311 -21.218 1.00 65.81 219 PHE A N 1
ATOM 1682 C CA . PHE A 1 219 ? 27.343 8.861 -20.372 1.00 65.81 219 PHE A CA 1
ATOM 1683 C C . PHE A 1 219 ? 27.865 10.140 -21.040 1.00 65.81 219 PHE A C 1
ATOM 1685 O O . PHE A 1 219 ? 28.594 10.053 -22.026 1.00 65.81 219 PHE A O 1
ATOM 1692 N N . ASN A 1 220 ? 27.450 11.307 -20.540 1.00 50.03 220 ASN A N 1
ATOM 1693 C CA . ASN A 1 220 ? 28.057 12.601 -20.871 1.00 50.03 220 ASN A CA 1
ATOM 1694 C C . ASN A 1 220 ? 28.922 13.077 -19.709 1.00 50.03 220 ASN A C 1
ATOM 1696 O O . ASN A 1 220 ? 28.437 12.982 -18.558 1.00 50.03 220 ASN A O 1
#

Secondary structure (DSSP, 8-state):
-----EE-TTTTTT-TT--EEE-TTS--SEE-TTTTTT-TT--EEE--S---SS--HHHHTT-TT--EEE--SSS--EE-TTTTTT-TT--EEE----TT--EE-TTTTTT-TT--EEE--S-TT--EE-TTSSTT-TT--EEE--SS--S---HHHH--TT--EEE--SS-EE-SGGGHHHHHHHHHHT-S--BEEESGGGTT-BGGG--TTTTT----

Nearest PDB structures (foldseek):
  1ozn-assembly1_A  TM=7.489E-01  e=2.202E-11  Homo sapiens
  2id5-assembly1_D  TM=5.693E-01  e=3.024E-11  Homo sapiens
  2id5-assembly1_A  TM=5.211E-01  e=3.544E-11  Homo sapiens
  2id5-assembly1_C  TM=5.138E-01  e=1.690E-11  Homo sapiens
  2id5-assembly1_B  TM=5.348E-01  e=3.737E-11  Homo sapiens

Foldseek 3Di:
DDPDQEQDACVCPPVCQDAEDECAQSQHQYYDLRSCPNVQNYAYYEQHHYAHQAQPQNNLLNNLNHQYYENANYNHQELDANSNPNVQNHAYYAHAHRQRHAEYEANSCVNPLNHAEYHNANHARHAYYDQNNVPNNLRHAYYEHYHYAHQADAPRVPPHPRHLAYHHANYQHAFALRCVVVLVVCLVRVYDFHAHNDDPVRHRPTSVPDDNVNRVDDDD

InterPro domains:
  IPR000483 Cysteine-rich flanking region, C-terminal [SM00082] (171-218)
  IPR003591 Leucine-rich repeat, typical subtype [SM00369] (15-38)
  IPR003591 Leucine-rich repeat, typical subtype [SM00369] (39-62)
  IPR003591 Leucine-rich repeat, typical subtype [SM00369] (63-86)
  IPR003591 Leucine-rich repeat, typical subtype [SM00369] (137-160)
  IPR026906 BspA-type LRR region [PF13306] (6-122)
  IPR032675 Leucine-rich repeat domain superfamily [G3DSA:3.80.10.10] (1-98)
  IPR032675 Leucine-rich repeat domain superfamily [G3DSA:3.80.10.10] (99-219)
  IPR050541 Leucine-rich repeat and transmembrane domain-containing protein [PTHR24369] (2-217)

pLDDT: mean 92.76, std 9.79, range [38.0, 98.88]

Solvent-accessible surface area (backbone atoms only — not comparable to full-atom values): 10869 Å² total; per-residue (Å²): 134,89,90,77,34,62,44,49,62,50,73,41,60,88,42,37,79,39,41,67,47,82,47,56,64,63,50,32,52,43,70,36,75,40,21,51,42,57,31,68,40,24,28,36,41,35,44,26,43,26,46,28,60,54,74,62,26,75,32,50,34,56,29,55,49,22,29,34,40,34,54,12,31,24,51,26,43,59,43,46,61,42,39,52,35,50,24,47,46,22,28,37,43,37,37,42,44,17,70,47,22,34,36,37,34,48,37,24,50,70,52,27,44,47,26,31,35,44,36,48,24,45,13,66,45,29,45,43,71,38,73,48,23,62,60,83,41,84,48,38,29,35,42,33,45,25,38,22,38,30,36,71,68,59,70,75,58,66,79,52,91,63,49,74,45,62,34,60,22,65,26,54,23,54,58,33,48,85,42,47,69,54,33,56,51,43,62,76,62,76,51,63,77,40,43,18,55,23,51,79,96,42,43,74,38,49,46,70,78,52,52,61,64,79,29,64,46,80,92,127

Sequence (220 aa):
LNVFTTLADGAFNGLGRLSALDLRGAGLTNISDNAFRGLSGLRSLVLTDNRLQSIPTKQLSKLTRLEELEIGQNGFSMLEAGCFKGLSYLKRLEITGASNLTRVRKGAFADNLNLETLTLNKNPKLKIIEEDALVGLPNLYHLNLKENAFTSFSESMLAWPELRTIDIAENPIECGCNILWLREMLVRRNTSAVFCNSPAPLKYKSLISLSAEDLGCAFN